Protein AF-A0A6J8A692-F1 (afdb_monomer)

Secondary structure (DSSP, 8-state):
------PPPPP-TT--HHHHHHHHHHHHHHHHHHH-TT-HHHHHHHHHHHHHHHHHHHHHHHHHHHHHHHHHHHH-SSHHHHHHHHHT-SGGG-PEEETTEEESEEEETTEEEE--SSHHHHHHHHHHHHHHHHHHT----TTT--B----SS---GGG---EETTEEPPB-SEEEETTEEEETTSTTHHHHHHHHHHHHHHHHHHHHHHHTTS---HHHHHHHHHTT---------EEEE-

Structure (mmCIF, N/CA/C/O backbone):
data_AF-A0A6J8A692-F1
#
_entry.id   AF-A0A6J8A692-F1
#
loop_
_atom_site.group_PDB
_atom_site.id
_atom_site.type_symbol
_atom_site.label_atom_id
_atom_site.label_alt_id
_atom_site.label_comp_id
_atom_site.label_asym_id
_atom_site.label_entity_id
_atom_site.label_seq_id
_atom_site.pdbx_PDB_ins_code
_atom_site.Cartn_x
_atom_site.Cartn_y
_atom_site.Cartn_z
_atom_site.occupancy
_atom_site.B_iso_or_equiv
_atom_site.auth_seq_id
_atom_site.auth_comp_id
_atom_site.auth_asym_id
_atom_site.auth_atom_id
_atom_site.pdbx_PDB_model_num
ATOM 1 N N . MET A 1 1 ? -6.662 -29.344 -27.280 1.00 38.34 1 MET A N 1
ATOM 2 C CA . MET A 1 1 ? -5.421 -28.530 -27.322 1.00 38.34 1 MET A CA 1
ATOM 3 C C . MET A 1 1 ? -5.766 -27.082 -27.661 1.00 38.34 1 MET A C 1
ATOM 5 O O . MET A 1 1 ? -5.876 -26.740 -28.831 1.00 38.34 1 MET A O 1
ATOM 9 N N . GLN A 1 2 ? -5.990 -26.228 -26.659 1.00 38.69 2 GLN A N 1
ATOM 10 C CA . GLN A 1 2 ? -6.220 -24.798 -26.896 1.00 38.69 2 GLN A CA 1
ATOM 11 C C . GLN A 1 2 ? -4.871 -24.091 -27.082 1.00 38.69 2 GLN A C 1
ATOM 13 O O . GLN A 1 2 ? -4.013 -24.107 -26.201 1.00 38.69 2 GLN A O 1
ATOM 18 N N . ARG A 1 3 ? -4.654 -23.508 -28.266 1.00 35.66 3 ARG A N 1
ATOM 19 C CA . ARG A 1 3 ? -3.463 -22.707 -28.572 1.00 35.66 3 ARG A CA 1
ATOM 20 C C . ARG A 1 3 ? -3.533 -21.398 -27.784 1.00 35.66 3 ARG A C 1
ATOM 22 O O . ARG A 1 3 ? -4.292 -20.503 -28.140 1.00 35.66 3 ARG A O 1
ATOM 29 N N . HIS A 1 4 ? -2.707 -21.259 -26.750 1.00 37.66 4 HIS A N 1
ATOM 30 C CA . HIS A 1 4 ? -2.449 -19.964 -26.125 1.00 37.66 4 HIS A CA 1
ATOM 31 C C . HIS A 1 4 ? -1.775 -19.028 -27.140 1.00 37.66 4 HIS A C 1
ATOM 33 O O . HIS A 1 4 ? -0.570 -19.104 -27.387 1.00 37.66 4 HIS A O 1
ATOM 39 N N . THR A 1 5 ? -2.546 -18.122 -27.741 1.00 43.91 5 THR A N 1
ATOM 40 C CA . THR A 1 5 ? -2.003 -17.004 -28.515 1.00 43.91 5 THR A CA 1
ATOM 41 C C . THR A 1 5 ? -1.217 -16.101 -27.566 1.00 43.91 5 THR A C 1
ATOM 43 O O . THR A 1 5 ? -1.776 -15.540 -26.621 1.00 43.91 5 THR A O 1
ATOM 46 N N . LYS A 1 6 ? 0.096 -15.973 -27.786 1.00 43.25 6 LYS A N 1
ATOM 47 C CA . LYS A 1 6 ? 0.969 -15.089 -26.999 1.00 43.25 6 LYS A CA 1
ATOM 48 C C . LYS A 1 6 ? 0.420 -13.657 -27.059 1.00 43.25 6 LYS A C 1
ATOM 50 O O . LYS A 1 6 ? 0.464 -13.037 -28.119 1.00 43.25 6 LYS A O 1
ATOM 55 N N . LYS A 1 7 ? -0.080 -13.132 -25.932 1.00 41.94 7 LYS A N 1
ATOM 56 C CA . LYS A 1 7 ? -0.516 -11.730 -25.806 1.00 41.94 7 LYS A CA 1
ATOM 57 C C . LYS A 1 7 ? 0.619 -10.803 -26.265 1.00 41.94 7 LYS A C 1
ATOM 59 O O . LYS A 1 7 ? 1.762 -10.946 -25.821 1.00 41.94 7 LYS A O 1
ATOM 64 N N . ALA A 1 8 ? 0.314 -9.881 -27.179 1.00 44.50 8 ALA A N 1
ATOM 65 C CA . ALA A 1 8 ? 1.280 -8.914 -27.689 1.00 44.50 8 ALA A CA 1
ATOM 66 C C . ALA A 1 8 ? 1.825 -8.059 -26.534 1.00 44.50 8 ALA A C 1
ATOM 68 O O . ALA A 1 8 ? 1.069 -7.582 -25.689 1.00 44.50 8 ALA A O 1
ATOM 69 N N . LYS A 1 9 ? 3.149 -7.873 -26.478 1.00 42.62 9 LYS A N 1
ATOM 70 C CA . LYS A 1 9 ? 3.767 -7.021 -25.453 1.00 42.62 9 LYS A CA 1
ATOM 71 C C . LYS A 1 9 ? 3.269 -5.580 -25.644 1.00 42.62 9 LYS A C 1
ATOM 73 O O . LYS A 1 9 ? 3.335 -5.096 -26.776 1.00 42.62 9 LYS A O 1
ATOM 78 N N . PRO A 1 10 ? 2.823 -4.885 -24.582 1.00 48.25 10 PRO A N 1
ATOM 79 C CA . PRO A 1 10 ? 2.313 -3.524 -24.699 1.00 48.25 10 PRO A CA 1
ATOM 80 C C . PRO A 1 10 ? 3.372 -2.606 -25.321 1.00 48.25 10 PRO A C 1
ATOM 82 O O . PRO A 1 10 ? 4.562 -2.663 -24.979 1.00 48.25 10 PRO A O 1
ATOM 85 N N . LYS A 1 11 ? 2.947 -1.783 -26.285 1.00 57.66 11 LYS A N 1
ATOM 86 C CA . LYS A 1 11 ? 3.814 -0.828 -26.982 1.00 57.66 11 LYS A CA 1
ATOM 87 C C .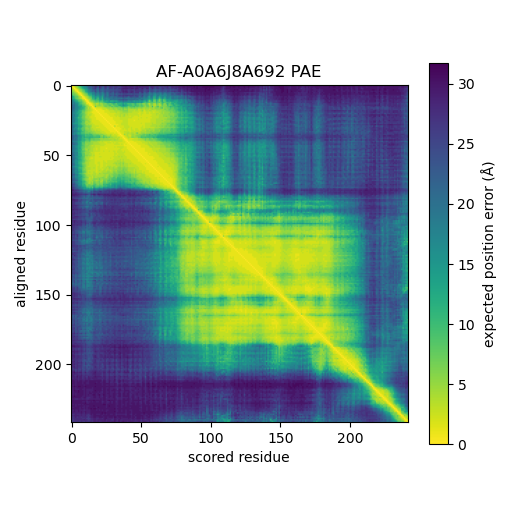 LYS A 1 11 ? 4.309 0.194 -25.954 1.00 57.66 11 LYS A C 1
ATOM 89 O O . LYS A 1 11 ? 3.515 0.783 -25.231 1.00 57.66 11 LYS A O 1
ATOM 94 N N . LYS A 1 12 ? 5.630 0.376 -25.847 1.00 65.69 12 LYS A N 1
ATOM 95 C CA . LYS A 1 12 ? 6.221 1.322 -24.885 1.00 65.69 12 LYS A CA 1
ATOM 96 C C . LYS A 1 12 ? 5.801 2.745 -25.258 1.00 65.69 12 LYS A C 1
ATOM 98 O O . LYS A 1 12 ? 6.283 3.264 -26.259 1.00 65.69 12 LYS A O 1
ATOM 103 N N . VAL A 1 13 ? 4.928 3.340 -24.449 1.00 68.12 13 VAL A N 1
ATOM 104 C CA . VAL A 1 13 ? 4.253 4.624 -24.718 1.00 68.12 13 VAL A CA 1
ATOM 105 C C . VAL A 1 13 ? 5.239 5.785 -24.910 1.00 68.12 13 VAL A C 1
ATOM 107 O O . VAL A 1 13 ? 5.038 6.627 -25.772 1.00 68.12 13 VAL A O 1
ATOM 110 N N . TRP A 1 14 ? 6.363 5.781 -24.190 1.00 72.88 14 TRP A N 1
ATOM 111 C CA . TRP A 1 14 ? 7.395 6.828 -24.249 1.00 72.88 14 TRP A CA 1
ATOM 112 C C . TRP A 1 14 ? 8.339 6.745 -25.465 1.00 72.88 14 TRP A C 1
ATOM 114 O O . TRP A 1 14 ? 9.243 7.566 -25.618 1.00 72.88 14 TRP A O 1
ATOM 124 N N . MET A 1 15 ? 8.212 5.717 -26.309 1.00 76.25 15 MET A N 1
ATOM 125 C CA . MET A 1 15 ? 9.181 5.433 -27.369 1.00 76.25 15 MET A CA 1
ATOM 126 C C . MET A 1 15 ? 8.796 6.162 -28.666 1.00 76.25 15 MET A C 1
ATOM 128 O O . MET A 1 15 ? 7.869 5.749 -29.358 1.00 76.25 15 MET A O 1
ATOM 132 N N . SER A 1 16 ? 9.521 7.231 -29.006 1.00 80.81 16 SER A N 1
ATOM 133 C CA . SER A 1 16 ? 9.259 8.032 -30.213 1.00 80.81 16 SER A CA 1
ATOM 134 C C . SER A 1 16 ? 9.567 7.279 -31.518 1.00 80.81 16 SER A C 1
ATOM 136 O O . SER A 1 16 ? 10.376 6.345 -31.536 1.00 80.81 16 SER A O 1
ATOM 138 N N . ASN A 1 17 ? 8.977 7.721 -32.639 1.00 82.50 17 ASN A N 1
ATOM 139 C CA . ASN A 1 17 ? 9.259 7.166 -33.973 1.00 82.50 17 ASN A CA 1
ATOM 140 C C . ASN A 1 17 ? 10.757 7.209 -34.316 1.00 82.50 17 ASN A C 1
ATOM 142 O O . ASN A 1 17 ? 11.299 6.216 -34.797 1.00 82.50 17 ASN A O 1
ATOM 146 N N . ASN A 1 18 ? 11.452 8.292 -33.967 1.00 82.25 18 ASN A N 1
ATOM 147 C CA . ASN A 1 18 ? 12.897 8.418 -34.182 1.00 82.25 18 ASN A CA 1
ATOM 148 C C . ASN A 1 18 ? 13.692 7.375 -33.377 1.00 82.25 18 ASN A C 1
ATOM 150 O O . ASN A 1 18 ? 14.625 6.761 -33.892 1.00 82.25 18 ASN A O 1
ATOM 154 N N . CYS A 1 19 ? 13.282 7.084 -32.137 1.00 83.44 19 CYS A N 1
ATOM 155 C CA . CYS A 1 19 ? 13.894 6.026 -31.327 1.00 83.44 19 CYS A CA 1
ATOM 156 C C . CYS A 1 19 ? 13.667 4.627 -31.933 1.00 83.44 19 CYS A C 1
ATOM 158 O O . CYS A 1 19 ? 14.535 3.753 -31.841 1.00 83.44 19 CYS A O 1
ATOM 160 N N . LEU A 1 20 ? 12.516 4.401 -32.574 1.00 84.88 20 LEU A N 1
ATOM 161 C CA . LEU A 1 20 ? 12.213 3.153 -33.278 1.00 84.88 20 LEU A CA 1
ATOM 162 C C . LEU A 1 20 ? 13.019 3.005 -34.576 1.00 84.88 20 LEU A C 1
ATOM 164 O O . LEU A 1 20 ? 13.496 1.903 -34.850 1.00 84.88 20 LEU A O 1
ATOM 168 N N . LEU A 1 21 ? 13.194 4.085 -35.342 1.00 86.69 21 LEU A N 1
ATOM 169 C CA . LEU A 1 21 ? 14.017 4.108 -36.556 1.00 86.69 21 LEU A CA 1
ATOM 170 C C . LEU A 1 21 ? 15.483 3.802 -36.230 1.00 86.69 21 LEU A C 1
ATOM 172 O O . LEU A 1 21 ? 16.026 2.835 -36.762 1.00 86.69 21 LEU A O 1
ATOM 176 N N . LEU A 1 22 ? 16.064 4.493 -35.244 1.00 85.12 22 LEU A N 1
ATOM 177 C CA . LEU A 1 22 ? 17.428 4.222 -34.772 1.00 85.12 22 LEU A CA 1
ATOM 178 C C . LEU A 1 22 ? 17.593 2.784 -34.269 1.00 85.12 22 LEU A C 1
ATOM 180 O O . LEU A 1 22 ? 18.603 2.132 -34.515 1.00 85.12 22 LEU A O 1
ATOM 184 N N . ARG A 1 23 ? 16.577 2.221 -33.604 1.00 88.38 23 ARG A N 1
ATOM 185 C CA . ARG A 1 23 ? 16.613 0.812 -33.189 1.00 88.38 23 ARG A CA 1
ATOM 186 C C . ARG A 1 23 ? 16.676 -0.147 -34.382 1.00 88.38 23 ARG A C 1
ATOM 188 O O . ARG A 1 23 ? 17.361 -1.170 -34.294 1.00 88.38 23 ARG A O 1
ATOM 195 N N . LYS A 1 24 ? 15.930 0.129 -35.457 1.00 91.19 24 LYS A N 1
ATOM 196 C CA . LYS A 1 24 ? 15.966 -0.673 -36.693 1.00 91.19 24 LYS A CA 1
ATOM 197 C C . LYS A 1 24 ? 17.336 -0.565 -37.359 1.00 91.19 24 LYS A C 1
ATOM 199 O O . LYS A 1 24 ? 17.878 -1.583 -37.784 1.00 91.19 24 LYS A O 1
ATOM 204 N N . GLU A 1 25 ? 17.914 0.627 -37.372 1.00 89.75 25 GLU A N 1
ATOM 205 C CA . GLU A 1 25 ? 19.227 0.898 -37.953 1.00 89.75 25 GLU A CA 1
ATOM 206 C C . GLU A 1 25 ? 20.363 0.200 -37.195 1.00 89.75 25 GLU A C 1
ATOM 208 O O . GLU A 1 25 ? 21.122 -0.555 -37.801 1.00 89.75 25 GLU A O 1
ATOM 213 N N . VAL A 1 26 ? 20.406 0.308 -35.861 1.00 89.44 26 VAL A N 1
ATOM 214 C CA . VAL A 1 26 ? 21.360 -0.433 -35.011 1.00 89.44 26 VAL A CA 1
ATOM 215 C C . VAL A 1 26 ? 21.276 -1.939 -35.269 1.00 89.44 26 VAL A C 1
ATOM 217 O O . VAL A 1 26 ? 22.297 -2.626 -35.299 1.00 89.44 26 VAL A O 1
ATOM 220 N N . ARG A 1 27 ? 20.063 -2.470 -35.476 1.00 90.12 27 ARG A N 1
ATOM 221 C CA . ARG A 1 27 ? 19.856 -3.891 -35.788 1.00 90.12 27 ARG A CA 1
ATOM 222 C C . ARG A 1 27 ? 20.384 -4.253 -37.178 1.00 90.12 27 ARG A C 1
ATOM 224 O O . ARG A 1 27 ? 21.032 -5.285 -37.317 1.00 90.12 27 ARG A O 1
ATOM 231 N N . SER A 1 28 ? 20.135 -3.412 -38.180 1.00 91.81 28 SER A N 1
ATOM 232 C CA . SER A 1 28 ? 20.653 -3.590 -39.541 1.00 91.81 28 SER A CA 1
ATOM 233 C C . SER A 1 28 ? 22.185 -3.567 -39.570 1.00 91.81 28 SER A C 1
ATOM 235 O O . SER A 1 28 ? 22.810 -4.491 -40.089 1.00 91.81 28 SER A O 1
ATOM 237 N N . LEU A 1 29 ? 22.801 -2.571 -38.926 1.00 88.81 29 LEU A N 1
ATOM 238 C CA . LEU A 1 29 ? 24.256 -2.449 -38.806 1.00 88.81 29 LEU A CA 1
ATOM 239 C C . LEU A 1 29 ? 24.867 -3.624 -38.035 1.00 88.81 29 LEU A C 1
ATOM 241 O O . LEU A 1 29 ? 25.880 -4.166 -38.466 1.00 88.81 29 LEU A O 1
ATOM 245 N N . GLY A 1 30 ? 24.223 -4.077 -36.955 1.00 88.56 30 GLY A N 1
ATOM 246 C CA . GLY A 1 30 ? 24.648 -5.268 -36.216 1.00 88.56 30 GLY A CA 1
ATOM 247 C C . GLY A 1 30 ? 24.632 -6.537 -37.074 1.00 88.56 30 GLY A C 1
ATOM 248 O O . GLY A 1 30 ? 25.592 -7.302 -37.054 1.00 88.56 30 GLY A O 1
ATOM 249 N N . ASN A 1 31 ? 23.589 -6.730 -37.889 1.00 91.12 31 ASN A N 1
ATOM 250 C CA . ASN A 1 31 ? 23.505 -7.860 -38.820 1.00 91.12 31 ASN A CA 1
ATOM 251 C C . ASN A 1 31 ? 24.582 -7.794 -39.915 1.00 91.12 31 ASN A C 1
ATOM 253 O O . ASN A 1 31 ? 25.128 -8.824 -40.303 1.00 91.12 31 ASN A O 1
ATOM 257 N N . ARG A 1 32 ? 24.896 -6.595 -40.423 1.00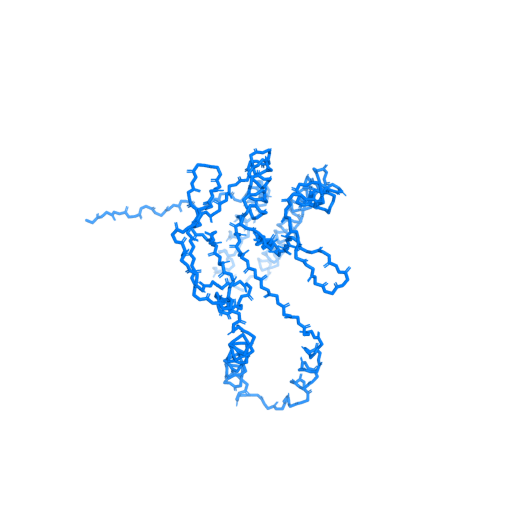 88.12 32 ARG A N 1
ATOM 258 C CA . ARG A 1 32 ? 25.970 -6.388 -41.409 1.00 88.12 32 ARG A CA 1
ATOM 259 C C . ARG A 1 32 ? 27.347 -6.652 -40.796 1.00 88.12 32 ARG A C 1
ATOM 261 O O . ARG A 1 32 ? 28.165 -7.311 -41.426 1.00 88.12 32 ARG A O 1
ATOM 268 N N . LEU A 1 33 ? 27.578 -6.200 -39.562 1.00 87.62 33 LEU A N 1
ATOM 269 C CA . LEU A 1 33 ? 28.823 -6.438 -38.829 1.00 87.62 33 LEU A CA 1
ATOM 270 C C . LEU A 1 33 ? 29.031 -7.928 -38.529 1.00 87.62 33 LEU A C 1
ATOM 272 O O . LEU A 1 33 ? 30.150 -8.413 -38.628 1.00 87.62 33 LEU A O 1
ATOM 276 N N . ALA A 1 34 ? 27.958 -8.672 -38.240 1.00 86.56 34 ALA A N 1
ATOM 277 C CA . ALA A 1 34 ? 28.024 -10.122 -38.053 1.00 86.56 34 ALA A CA 1
ATOM 278 C C . ALA A 1 34 ? 28.481 -10.875 -39.318 1.00 86.56 34 ALA A C 1
ATOM 280 O O . ALA A 1 34 ? 29.120 -11.915 -39.204 1.00 86.56 34 ALA A O 1
ATOM 281 N N . LYS A 1 35 ? 28.184 -10.347 -40.516 1.00 89.88 35 LYS A N 1
ATOM 282 C CA . LYS A 1 35 ? 28.635 -10.912 -41.802 1.00 89.88 35 LYS A CA 1
ATOM 283 C C . LYS A 1 35 ? 30.059 -10.495 -42.186 1.00 89.88 35 LYS A C 1
ATOM 285 O O . LYS A 1 35 ? 30.694 -11.186 -42.970 1.00 89.88 35 LYS A O 1
ATOM 290 N N . ALA A 1 36 ? 30.547 -9.370 -41.663 1.00 86.62 36 ALA A N 1
ATOM 291 C CA . ALA A 1 36 ? 31.863 -8.814 -41.978 1.00 86.62 36 ALA A CA 1
ATOM 292 C C . ALA A 1 36 ? 32.563 -8.303 -40.699 1.00 86.62 36 ALA A C 1
ATOM 294 O O . ALA A 1 36 ? 32.663 -7.088 -40.491 1.00 86.62 36 ALA A O 1
ATOM 295 N N . PRO A 1 37 ? 33.052 -9.210 -39.831 1.00 83.25 37 PRO A N 1
ATOM 296 C CA . PRO A 1 37 ? 33.555 -8.860 -38.499 1.00 83.25 37 PRO A CA 1
ATOM 297 C C . PRO A 1 37 ? 34.832 -8.005 -38.516 1.00 83.25 37 PRO A C 1
ATOM 299 O O . PRO A 1 37 ? 35.060 -7.228 -37.589 1.00 83.25 37 PRO A O 1
ATOM 302 N N . ASN A 1 38 ? 35.628 -8.093 -39.586 1.00 88.00 38 ASN A N 1
ATOM 303 C CA . ASN A 1 38 ? 36.909 -7.389 -39.713 1.00 88.00 38 ASN A CA 1
ATOM 304 C C . ASN A 1 38 ? 36.775 -5.971 -40.306 1.00 88.00 38 ASN A C 1
ATOM 306 O O . ASN A 1 38 ? 37.768 -5.260 -40.439 1.00 88.00 38 ASN A O 1
ATOM 310 N N . ASN A 1 39 ? 35.562 -5.525 -40.662 1.00 89.69 39 ASN A N 1
ATOM 311 C CA . ASN A 1 39 ? 35.351 -4.193 -41.227 1.00 89.69 39 ASN A CA 1
ATOM 312 C C . ASN A 1 39 ? 35.309 -3.122 -40.121 1.00 89.69 39 ASN A C 1
ATOM 314 O O . ASN A 1 39 ? 34.289 -2.912 -39.455 1.00 89.69 39 ASN A O 1
ATOM 318 N N . ASN A 1 40 ? 36.426 -2.414 -39.948 1.00 86.31 40 ASN A N 1
ATOM 319 C CA . ASN A 1 40 ? 36.592 -1.438 -38.872 1.00 86.31 40 ASN A CA 1
ATOM 320 C C . ASN A 1 40 ? 35.690 -0.196 -39.040 1.00 86.31 40 ASN A C 1
ATOM 322 O O . ASN A 1 40 ? 35.121 0.296 -38.065 1.00 86.31 40 ASN A O 1
ATOM 326 N N . ALA A 1 41 ? 35.463 0.262 -40.276 1.00 88.94 41 ALA A N 1
ATOM 327 C CA . ALA A 1 41 ? 34.557 1.378 -40.564 1.00 88.94 41 ALA A CA 1
ATOM 328 C C . ALA A 1 41 ? 33.096 1.039 -40.204 1.00 88.94 41 ALA A C 1
ATOM 330 O O . ALA A 1 41 ? 32.375 1.840 -39.600 1.00 88.94 41 ALA A O 1
ATOM 331 N N . LEU A 1 42 ? 32.665 -0.191 -40.497 1.00 86.25 42 LEU A N 1
ATOM 332 C CA . LEU A 1 42 ? 31.338 -0.686 -40.130 1.00 86.25 42 LEU A CA 1
ATOM 333 C C . LEU A 1 42 ? 31.176 -0.833 -38.607 1.00 86.25 42 LEU A C 1
ATOM 335 O O . LEU A 1 42 ? 30.105 -0.579 -38.053 1.00 86.25 42 LEU A O 1
ATOM 339 N N . ARG A 1 43 ? 32.251 -1.200 -37.904 1.00 85.44 43 ARG A N 1
ATOM 340 C CA . ARG A 1 43 ? 32.267 -1.265 -36.439 1.00 85.44 43 ARG A CA 1
ATOM 341 C C . ARG A 1 43 ? 32.121 0.119 -35.807 1.00 85.44 43 ARG A C 1
ATOM 343 O O . ARG A 1 43 ? 31.341 0.272 -34.867 1.00 85.44 43 ARG A O 1
ATOM 350 N N . LEU A 1 44 ? 32.825 1.125 -36.329 1.00 90.25 44 LEU A N 1
ATOM 351 C CA . LEU A 1 44 ? 32.737 2.511 -35.854 1.00 90.25 44 LEU A CA 1
ATOM 352 C C . LEU A 1 44 ? 31.328 3.087 -36.047 1.00 90.25 44 LEU A C 1
ATOM 354 O O . LEU A 1 44 ? 30.756 3.636 -35.102 1.00 90.25 44 LEU A O 1
ATOM 358 N N . THR A 1 45 ? 30.731 2.886 -37.223 1.00 88.56 45 THR A N 1
ATOM 359 C CA . THR A 1 45 ? 29.363 3.344 -37.528 1.00 88.56 45 THR A CA 1
ATOM 360 C C . THR A 1 45 ? 28.311 2.663 -36.648 1.00 88.56 45 THR A C 1
ATOM 362 O O . THR A 1 45 ? 27.476 3.349 -36.057 1.00 88.56 45 THR A O 1
ATOM 365 N N . TYR A 1 46 ? 28.391 1.340 -36.448 1.00 90.06 46 TYR A N 1
ATOM 366 C CA . TYR A 1 46 ? 27.530 0.624 -35.497 1.00 90.06 46 TYR A CA 1
ATOM 367 C C . TYR A 1 46 ? 27.669 1.166 -34.067 1.00 90.06 46 TYR A C 1
ATOM 369 O O . TYR A 1 46 ? 26.664 1.424 -33.400 1.00 90.06 46 TYR A O 1
ATOM 377 N N . CYS A 1 47 ? 28.902 1.352 -33.585 1.00 87.50 47 CYS A N 1
ATOM 378 C CA . CYS A 1 47 ? 29.162 1.878 -32.247 1.00 87.50 47 CYS A CA 1
ATOM 379 C C . CYS A 1 47 ? 28.590 3.288 -32.066 1.00 87.50 47 CYS A C 1
ATOM 381 O O . CYS A 1 47 ? 27.985 3.558 -31.026 1.00 87.50 47 CYS A O 1
ATOM 383 N N . SER A 1 48 ? 28.743 4.162 -33.064 1.00 90.12 48 SER A N 1
ATOM 384 C CA . SER A 1 48 ? 28.192 5.520 -33.042 1.00 90.12 48 SER A CA 1
ATOM 385 C C . SER A 1 48 ? 26.661 5.502 -32.987 1.00 90.12 48 SER A C 1
ATOM 387 O O . SER A 1 48 ? 26.074 5.966 -32.008 1.00 90.12 48 SER A O 1
ATOM 389 N N . CYS A 1 49 ? 26.016 4.819 -33.940 1.00 87.25 49 CYS A N 1
ATOM 390 C CA . CYS A 1 49 ? 24.557 4.697 -34.017 1.00 87.25 49 CYS A CA 1
ATOM 391 C C . CYS A 1 49 ? 23.961 4.070 -32.736 1.00 87.25 49 CYS A C 1
ATOM 393 O O . CYS A 1 49 ? 22.947 4.520 -32.197 1.00 87.25 49 CYS A O 1
ATOM 395 N N . LYS A 1 50 ? 24.631 3.065 -32.154 1.00 90.25 50 LYS A N 1
ATOM 396 C CA . LYS A 1 50 ? 24.213 2.443 -30.887 1.00 90.25 50 LYS A CA 1
ATOM 397 C C . LYS A 1 50 ? 24.309 3.400 -29.698 1.00 90.25 50 LYS A C 1
ATOM 399 O O . LYS A 1 50 ? 23.443 3.363 -28.818 1.00 90.25 50 LYS A O 1
ATOM 404 N N . ARG A 1 51 ? 25.351 4.236 -29.640 1.00 89.75 51 ARG A N 1
ATOM 405 C CA . ARG A 1 51 ? 25.492 5.269 -28.602 1.00 89.75 51 ARG A CA 1
ATOM 406 C C . ARG A 1 51 ? 24.364 6.290 -28.711 1.00 89.75 51 ARG A C 1
ATOM 408 O O . ARG A 1 51 ? 23.745 6.590 -27.692 1.00 89.75 51 ARG A O 1
ATOM 415 N N . GLU A 1 52 ? 24.056 6.764 -29.913 1.00 89.56 52 GLU A N 1
ATOM 416 C CA . GLU A 1 52 ? 22.961 7.711 -30.158 1.00 89.56 52 GLU A CA 1
ATOM 417 C C . GLU A 1 52 ? 21.599 7.131 -29.782 1.00 89.56 52 GLU A C 1
ATOM 419 O O . GLU A 1 52 ? 20.850 7.753 -29.025 1.00 89.56 52 GLU A O 1
ATOM 424 N N . TYR A 1 53 ? 21.318 5.891 -30.194 1.00 88.62 53 TYR A N 1
ATOM 425 C CA . TYR A 1 53 ? 20.112 5.175 -29.786 1.00 88.62 53 TYR A CA 1
ATOM 426 C C . TYR A 1 53 ? 19.975 5.107 -28.258 1.00 88.62 53 TYR A C 1
ATOM 428 O O . TYR A 1 53 ? 18.910 5.406 -27.718 1.00 88.62 53 TYR A O 1
ATOM 436 N N . ASN A 1 54 ? 21.044 4.739 -27.544 1.00 86.50 54 ASN A N 1
ATOM 437 C CA . ASN A 1 54 ? 21.019 4.645 -26.084 1.00 86.50 54 ASN A CA 1
ATOM 438 C C . ASN A 1 54 ? 20.832 6.012 -25.413 1.00 86.50 54 ASN A C 1
ATOM 440 O O . ASN A 1 54 ? 20.049 6.107 -24.468 1.00 86.50 54 ASN A O 1
ATOM 444 N N . LYS A 1 55 ? 21.497 7.065 -25.909 1.00 90.25 55 LYS A N 1
ATOM 445 C CA . LYS A 1 55 ? 21.319 8.441 -25.418 1.00 90.25 55 LYS A CA 1
ATOM 446 C C . LYS A 1 55 ? 19.865 8.887 -25.565 1.00 90.25 55 LYS A C 1
ATOM 448 O O . LYS A 1 55 ? 19.250 9.275 -24.574 1.00 90.25 55 LYS A O 1
ATOM 453 N N . LEU A 1 56 ? 19.291 8.759 -26.763 1.00 88.00 56 LEU A N 1
ATOM 454 C CA . LEU A 1 56 ? 17.909 9.163 -27.032 1.00 88.00 56 LEU A CA 1
ATOM 455 C C . LEU A 1 56 ? 16.908 8.336 -26.218 1.00 88.00 56 LEU A C 1
ATOM 457 O O . LEU A 1 56 ? 15.987 8.883 -25.619 1.00 88.00 56 LEU A O 1
ATOM 461 N N . LYS A 1 57 ? 17.108 7.017 -26.147 1.00 89.25 57 LYS A N 1
ATOM 462 C CA . LYS A 1 57 ? 16.276 6.106 -25.353 1.00 89.25 57 LYS A CA 1
ATOM 463 C C . LYS A 1 57 ? 16.272 6.493 -23.873 1.00 89.25 57 LYS A C 1
ATOM 465 O O . LYS A 1 57 ? 15.215 6.483 -23.251 1.00 89.25 57 LYS A O 1
ATOM 470 N N . ASN A 1 58 ? 17.437 6.802 -23.307 1.00 86.75 58 ASN A N 1
ATOM 471 C CA . ASN A 1 58 ? 17.553 7.178 -21.900 1.00 86.75 58 ASN A CA 1
ATOM 472 C C . ASN A 1 58 ? 16.950 8.560 -21.635 1.00 86.75 58 ASN A C 1
ATOM 474 O O . ASN A 1 58 ? 16.264 8.714 -20.629 1.00 86.75 58 ASN A O 1
ATOM 478 N N . LYS A 1 59 ? 17.140 9.519 -22.552 1.00 88.50 59 LYS A N 1
ATOM 479 C CA . LYS A 1 59 ? 16.523 10.849 -22.486 1.00 88.50 59 LYS A CA 1
ATOM 480 C C . LYS A 1 59 ? 14.997 10.757 -22.496 1.00 88.50 59 LYS A C 1
ATOM 482 O O . LYS A 1 59 ? 14.372 11.144 -21.524 1.00 88.50 59 LYS A O 1
ATOM 487 N N . LEU A 1 60 ? 14.409 10.117 -23.510 1.00 87.31 60 LEU A N 1
ATOM 488 C CA . LEU A 1 60 ? 12.952 9.951 -23.613 1.00 87.31 60 LEU A CA 1
ATOM 489 C C . LEU A 1 60 ? 12.355 9.222 -22.407 1.00 87.31 60 LEU A C 1
ATOM 491 O O . LEU A 1 60 ? 11.278 9.573 -21.937 1.00 87.31 60 LEU A O 1
ATOM 495 N N . LYS A 1 61 ? 13.062 8.210 -21.888 1.00 84.25 61 LYS A N 1
ATOM 496 C CA . LYS A 1 61 ? 12.651 7.530 -20.660 1.00 84.25 61 LYS A CA 1
ATOM 497 C C . LYS A 1 61 ? 12.654 8.506 -19.479 1.00 84.25 61 LYS A C 1
ATOM 499 O O . LYS A 1 61 ? 11.667 8.558 -18.756 1.00 84.25 61 LYS A O 1
ATOM 504 N N . LYS A 1 62 ? 13.742 9.258 -19.282 1.00 86.69 62 LYS A N 1
ATOM 505 C CA . LYS A 1 62 ? 13.876 10.231 -18.190 1.00 86.69 62 LYS A CA 1
ATOM 506 C C . LYS A 1 62 ? 12.792 11.305 -18.273 1.00 86.69 62 LYS A C 1
ATOM 508 O O . LYS A 1 62 ? 12.093 11.499 -17.287 1.00 86.69 62 LYS A O 1
ATOM 513 N N . ASP A 1 63 ? 12.611 11.911 -19.441 1.00 87.38 63 ASP A N 1
ATOM 514 C CA . ASP A 1 63 ? 11.642 12.986 -19.674 1.00 87.38 63 ASP A CA 1
ATOM 515 C C . ASP A 1 63 ? 10.208 12.503 -19.406 1.00 87.38 63 ASP A C 1
ATOM 517 O O . ASP A 1 63 ? 9.434 13.183 -18.739 1.00 87.38 63 ASP A O 1
ATOM 521 N N . PHE A 1 64 ? 9.870 11.283 -19.841 1.00 87.50 64 PHE A N 1
ATOM 522 C CA . PHE A 1 64 ? 8.566 10.679 -19.564 1.00 87.50 64 PHE A CA 1
ATOM 523 C C . PHE A 1 64 ? 8.319 10.486 -18.063 1.00 87.50 64 PHE A C 1
ATOM 525 O O . PHE A 1 64 ? 7.276 10.890 -17.558 1.00 87.50 64 PHE A O 1
ATOM 532 N N . PHE A 1 65 ? 9.275 9.897 -17.333 1.00 80.06 65 PHE A N 1
ATOM 533 C CA . PHE A 1 65 ? 9.123 9.713 -15.886 1.00 80.06 65 PHE A CA 1
ATOM 534 C C . PHE A 1 65 ? 9.090 11.048 -15.139 1.00 80.06 65 PHE A C 1
ATOM 536 O O . PHE A 1 65 ? 8.307 11.191 -14.208 1.00 80.06 65 PHE A O 1
ATOM 543 N N . GLN A 1 66 ? 9.877 12.039 -15.561 1.00 82.56 66 GLN A N 1
ATOM 544 C CA . GLN A 1 66 ? 9.836 13.380 -14.979 1.00 82.56 66 GLN A CA 1
ATOM 545 C C . GLN A 1 66 ? 8.491 14.069 -15.223 1.00 82.56 66 GLN A C 1
ATOM 547 O O . GLN A 1 66 ? 7.946 14.662 -14.299 1.00 82.56 66 GLN A O 1
ATOM 552 N N . SER A 1 67 ? 7.924 13.946 -16.424 1.00 85.50 67 SER A N 1
ATOM 553 C CA . SER A 1 67 ? 6.583 14.453 -16.729 1.00 85.50 67 SER A CA 1
ATOM 554 C C . SER A 1 67 ? 5.510 13.769 -15.884 1.00 85.50 67 SER A C 1
ATOM 556 O O . SER A 1 67 ? 4.603 14.441 -15.408 1.00 85.50 67 SER A O 1
ATOM 558 N N . LEU A 1 68 ? 5.612 12.453 -15.685 1.00 80.81 68 LEU A N 1
ATOM 559 C CA . LEU A 1 68 ? 4.667 11.696 -14.864 1.00 80.81 68 LEU A CA 1
ATOM 560 C C . LEU A 1 68 ? 4.746 12.121 -13.391 1.00 80.81 68 LEU A C 1
ATOM 562 O O . LEU A 1 68 ? 3.724 12.377 -12.768 1.00 80.81 68 LEU A O 1
ATOM 566 N N . ILE A 1 69 ? 5.962 12.255 -12.852 1.00 75.75 69 ILE A N 1
ATOM 567 C CA . ILE A 1 69 ? 6.194 12.749 -11.488 1.00 75.75 69 ILE A CA 1
ATOM 568 C C . ILE A 1 69 ? 5.658 14.172 -11.340 1.00 75.75 69 ILE A C 1
ATOM 570 O O . ILE A 1 69 ? 5.020 14.475 -10.342 1.00 75.75 69 ILE A O 1
ATOM 574 N N . LYS A 1 70 ? 5.871 15.035 -12.339 1.00 80.94 70 LYS A N 1
ATOM 575 C CA . LYS A 1 70 ? 5.333 16.395 -12.331 1.00 80.94 70 LYS A CA 1
ATOM 576 C C . LYS A 1 70 ? 3.803 16.392 -12.308 1.00 80.94 70 LYS A C 1
ATOM 578 O O . LYS A 1 70 ? 3.235 17.066 -11.470 1.00 80.94 70 LYS A O 1
ATOM 583 N N . GLN A 1 71 ? 3.148 15.583 -13.142 1.00 79.19 71 GLN A N 1
ATOM 584 C CA . GLN A 1 71 ? 1.687 15.435 -13.115 1.00 79.19 71 GLN A CA 1
ATOM 585 C C . GLN A 1 71 ? 1.181 14.950 -11.752 1.00 79.19 71 GLN A C 1
ATOM 587 O O . GLN A 1 71 ? 0.206 15.486 -11.238 1.00 79.19 71 GLN A O 1
ATOM 592 N N . ILE A 1 72 ? 1.859 13.973 -11.144 1.00 68.12 72 ILE A N 1
ATOM 593 C CA . ILE A 1 72 ? 1.523 13.478 -9.803 1.00 68.12 72 ILE A CA 1
ATOM 594 C C . ILE A 1 72 ? 1.699 14.586 -8.758 1.00 68.12 72 ILE A C 1
ATOM 596 O O . ILE A 1 72 ? 0.823 14.774 -7.922 1.00 68.12 72 ILE A O 1
ATOM 600 N N . ASN A 1 73 ? 2.795 15.339 -8.815 1.00 66.81 73 ASN A N 1
ATOM 601 C CA . ASN A 1 73 ? 3.081 16.418 -7.872 1.00 66.81 73 ASN A CA 1
ATOM 602 C C . ASN A 1 73 ? 2.181 17.642 -8.071 1.00 66.81 73 ASN A C 1
ATOM 604 O O . ASN A 1 73 ? 1.872 18.304 -7.093 1.00 66.81 73 ASN A O 1
ATOM 608 N N . ASP A 1 74 ? 1.741 17.935 -9.294 1.00 68.81 74 ASP A N 1
ATOM 609 C CA . ASP A 1 74 ? 0.790 19.016 -9.579 1.00 68.81 74 ASP A CA 1
ATOM 610 C C . ASP A 1 74 ? -0.615 18.656 -9.051 1.00 68.81 74 ASP A C 1
ATOM 612 O O . ASP A 1 74 ? -1.356 19.531 -8.611 1.00 68.81 74 ASP A O 1
ATOM 616 N N . ILE A 1 75 ? -0.960 17.361 -9.015 1.00 63.75 75 ILE A N 1
ATOM 617 C CA . ILE A 1 75 ? -2.156 16.839 -8.330 1.00 63.75 75 ILE A CA 1
ATOM 618 C C . ILE A 1 75 ? -1.956 16.802 -6.802 1.00 63.75 75 ILE A C 1
ATOM 620 O O . ILE A 1 75 ? -2.913 16.935 -6.039 1.00 63.75 75 ILE A O 1
ATOM 624 N N . ASN A 1 76 ? -0.719 16.610 -6.340 1.00 63.59 76 ASN A N 1
ATOM 625 C CA . ASN A 1 76 ? -0.396 16.290 -4.952 1.00 63.59 76 ASN A CA 1
ATOM 626 C C . ASN A 1 76 ? 0.778 17.115 -4.373 1.00 63.59 76 ASN A C 1
ATOM 628 O O . ASN A 1 76 ? 1.732 16.526 -3.862 1.00 63.59 76 ASN A O 1
ATOM 632 N N . PRO A 1 77 ? 0.763 18.463 -4.404 1.00 49.66 77 PRO A N 1
ATOM 633 C CA . PRO A 1 77 ? 1.899 19.220 -3.884 1.00 49.66 77 PRO A CA 1
ATOM 634 C C . PRO A 1 77 ? 1.916 19.283 -2.346 1.00 49.66 77 PRO A C 1
ATOM 636 O O . PRO A 1 77 ? 2.945 19.629 -1.770 1.00 49.66 77 PRO A O 1
ATOM 639 N N . LYS A 1 78 ? 0.801 18.961 -1.664 1.00 52.47 78 LYS A N 1
ATOM 640 C CA . LYS A 1 78 ? 0.655 19.080 -0.195 1.00 52.47 78 LYS A CA 1
ATOM 641 C C . LYS A 1 78 ? -0.241 18.022 0.471 1.00 52.47 78 LYS A C 1
ATOM 643 O O . LYS A 1 78 ? -0.364 18.020 1.690 1.00 52.47 78 LYS A O 1
ATOM 648 N N . ASN A 1 79 ? -0.869 17.124 -0.292 1.00 54.25 79 ASN A N 1
ATOM 649 C CA . ASN A 1 79 ? -2.081 16.464 0.184 1.00 54.25 79 ASN A CA 1
ATOM 650 C C . ASN A 1 79 ? -1.793 15.280 1.110 1.00 54.25 79 ASN A C 1
ATOM 652 O O . ASN A 1 79 ? -2.442 15.193 2.126 1.00 54.25 79 ASN A O 1
ATOM 656 N N . THR A 1 80 ? -0.806 14.405 0.881 1.00 54.59 80 THR A N 1
ATOM 657 C CA . THR A 1 80 ? -0.739 13.121 1.622 1.00 54.59 80 THR A CA 1
ATOM 658 C C . THR A 1 80 ? -0.726 13.230 3.154 1.00 54.59 80 THR A C 1
ATOM 660 O O . THR A 1 80 ? -1.436 12.464 3.791 1.00 54.59 80 THR A O 1
ATOM 663 N N . LYS A 1 81 ? 0.011 14.162 3.778 1.00 57.00 81 LYS A N 1
ATOM 664 C CA . LYS A 1 81 ? -0.004 14.303 5.254 1.00 57.00 81 LYS A CA 1
ATOM 665 C C . LYS A 1 81 ? -1.278 14.970 5.788 1.00 57.00 81 LYS A C 1
ATOM 667 O O . LYS A 1 81 ? -1.859 14.462 6.739 1.00 57.00 81 LYS A O 1
ATOM 672 N N . GLU A 1 82 ? -1.725 16.071 5.182 1.00 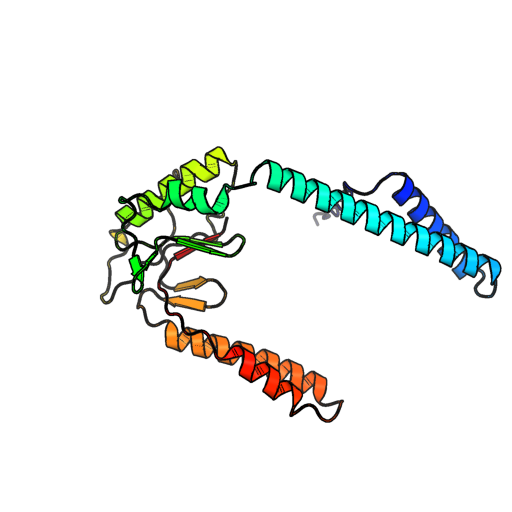60.47 82 GLU A N 1
ATOM 673 C CA . GLU A 1 82 ? -2.991 16.732 5.559 1.00 60.47 82 GLU A CA 1
ATOM 674 C C . GLU A 1 82 ? -4.215 15.852 5.249 1.00 60.47 82 GLU A C 1
ATOM 676 O O . GLU A 1 82 ? -5.221 15.904 5.948 1.00 60.47 82 GLU A O 1
ATOM 681 N N . PHE A 1 83 ? -4.112 15.003 4.229 1.00 61.72 83 PHE A N 1
ATOM 682 C CA . PHE A 1 83 ? -5.123 14.069 3.751 1.00 61.72 83 PHE A CA 1
ATOM 683 C C . PHE A 1 83 ? -5.434 12.993 4.787 1.00 61.72 83 PHE A C 1
ATOM 685 O O . PHE A 1 83 ? -6.587 12.854 5.198 1.00 61.72 83 PHE A O 1
ATOM 692 N N . TRP A 1 84 ? -4.415 12.255 5.238 1.00 63.75 84 TRP A N 1
ATOM 693 C CA . TRP A 1 84 ? -4.626 11.234 6.259 1.00 63.75 84 TRP A CA 1
ATOM 694 C C . TRP A 1 84 ? -5.068 11.866 7.582 1.00 63.75 84 TRP A C 1
ATOM 696 O O . TRP A 1 84 ? -5.963 11.332 8.232 1.00 63.75 84 TRP A O 1
ATOM 706 N N . GLY A 1 85 ? -4.573 13.069 7.896 1.00 64.44 85 GLY A N 1
ATOM 707 C CA . GLY A 1 85 ? -5.079 13.857 9.019 1.00 64.44 85 GLY A CA 1
ATOM 708 C C . GLY A 1 85 ? -6.565 14.217 8.892 1.00 64.44 85 GLY A C 1
ATOM 709 O O . GLY A 1 85 ? -7.334 14.070 9.834 1.00 64.44 85 GLY A O 1
ATOM 710 N N . LYS A 1 86 ? -7.031 14.619 7.707 1.00 68.25 86 LYS A N 1
ATOM 711 C CA . LYS A 1 86 ? -8.435 14.996 7.487 1.00 68.25 86 LYS A CA 1
ATOM 712 C C . LYS A 1 86 ? -9.404 13.813 7.585 1.00 68.25 86 LYS A C 1
ATOM 714 O O . LYS A 1 86 ? -10.502 13.982 8.112 1.00 68.25 86 LYS A O 1
ATOM 719 N N . TYR A 1 87 ? -9.047 12.654 7.027 1.00 66.12 87 TYR A N 1
ATOM 720 C CA . TYR A 1 87 ? -9.972 11.516 6.898 1.00 66.12 87 TYR A CA 1
ATOM 721 C C . TYR A 1 87 ? -9.798 10.439 7.977 1.00 66.12 87 TYR A C 1
ATOM 723 O O . TYR A 1 87 ? -10.770 9.741 8.272 1.00 66.12 87 TYR A O 1
ATOM 731 N N . LEU A 1 88 ? -8.603 10.285 8.561 1.00 68.25 88 LEU A N 1
ATOM 732 C CA . LEU A 1 88 ? -8.329 9.270 9.584 1.00 68.25 88 LEU A CA 1
ATOM 733 C C . LEU A 1 88 ? -8.148 9.857 10.993 1.00 68.25 88 LEU A C 1
ATOM 735 O O . LEU A 1 88 ? -8.576 9.196 11.945 1.00 68.25 88 LEU A O 1
ATOM 739 N N . ASP A 1 89 ? -7.616 11.078 11.168 1.00 65.19 89 ASP A N 1
ATOM 740 C CA . ASP A 1 89 ? -7.430 11.708 12.502 1.00 65.19 89 ASP A CA 1
ATOM 741 C C . ASP A 1 89 ? -8.720 12.325 13.078 1.00 65.19 89 ASP A C 1
ATOM 743 O O . ASP A 1 89 ? -8.705 13.261 13.878 1.00 65.19 89 ASP A O 1
ATOM 747 N N . THR A 1 90 ? -9.882 11.796 12.703 1.00 62.66 90 THR A N 1
ATOM 748 C CA . THR A 1 90 ? -11.149 12.150 13.343 1.00 62.66 90 THR A CA 1
ATOM 749 C C . THR A 1 90 ? -11.255 11.482 14.716 1.00 62.66 90 THR A C 1
ATOM 751 O O . THR A 1 90 ? -11.006 10.286 14.837 1.00 62.66 90 THR A O 1
ATOM 754 N N . ASN A 1 91 ? -11.732 12.203 15.739 1.00 61.69 91 ASN A N 1
ATOM 755 C CA . ASN A 1 91 ? -11.928 11.677 17.107 1.00 61.69 91 ASN A CA 1
ATOM 756 C C . ASN A 1 91 ? -12.784 10.389 17.201 1.00 61.69 91 ASN A C 1
ATOM 758 O O . ASN A 1 91 ? -12.787 9.727 18.235 1.00 61.69 91 ASN A O 1
ATOM 762 N N . SER A 1 92 ? -13.509 10.026 16.141 1.00 65.25 92 SER A N 1
ATOM 763 C CA . SER A 1 92 ? -14.349 8.829 16.035 1.00 65.25 92 SER A CA 1
ATOM 764 C C . SER A 1 92 ? -13.595 7.527 15.724 1.00 65.25 92 SER A C 1
ATOM 766 O O . SER A 1 92 ? -14.207 6.461 15.782 1.00 65.25 92 SER A O 1
ATOM 768 N N . THR A 1 93 ? -12.301 7.568 15.382 1.00 63.75 93 THR A N 1
ATOM 769 C CA . THR A 1 93 ? -11.523 6.373 14.993 1.00 63.75 93 THR A CA 1
ATOM 770 C C . THR A 1 93 ? -10.862 5.656 16.171 1.00 63.75 93 THR A C 1
ATOM 772 O O . THR A 1 93 ? -10.230 4.626 15.963 1.00 63.75 93 THR A O 1
ATOM 775 N N . SER A 1 94 ? -11.033 6.144 17.409 1.00 74.75 94 SER A N 1
ATOM 776 C CA . SER A 1 94 ? -10.465 5.553 18.639 1.00 74.75 94 SER A CA 1
ATOM 777 C C . SER A 1 94 ? -8.993 5.139 18.468 1.00 74.75 94 SER A C 1
ATOM 779 O O . SER A 1 94 ? -8.649 3.965 18.611 1.00 74.75 94 SER A O 1
ATOM 781 N N . ALA A 1 95 ? -8.147 6.101 18.087 1.00 75.75 95 ALA A N 1
ATOM 782 C CA . ALA A 1 95 ? -6.720 5.889 17.853 1.00 75.75 95 ALA A CA 1
ATOM 783 C C . ALA A 1 95 ? -6.022 5.258 19.071 1.00 75.75 95 ALA A C 1
ATOM 785 O O . ALA A 1 95 ? -6.330 5.606 20.211 1.00 75.75 95 ALA A O 1
ATOM 786 N N . VAL A 1 96 ? -5.051 4.383 18.814 1.00 77.56 96 VAL A N 1
ATOM 787 C CA . VAL A 1 96 ? -4.258 3.717 19.852 1.00 77.56 96 VAL A CA 1
ATOM 788 C C . VAL A 1 96 ? -3.197 4.673 20.385 1.00 77.56 96 VAL A C 1
ATOM 790 O O . VAL A 1 96 ? -2.520 5.353 19.611 1.00 77.56 96 VAL A O 1
ATOM 793 N N . ASN A 1 97 ? -3.017 4.712 21.704 1.00 76.94 97 ASN A N 1
ATOM 794 C CA . ASN A 1 97 ? -1.919 5.463 22.313 1.00 76.94 97 ASN A CA 1
ATOM 795 C C . ASN A 1 97 ? -0.622 4.647 22.267 1.00 76.94 97 ASN A C 1
ATOM 797 O O . ASN A 1 97 ? -0.515 3.592 22.893 1.00 76.94 97 ASN A O 1
ATOM 801 N N . LEU A 1 98 ? 0.384 5.157 21.562 1.00 70.31 98 LEU A N 1
ATOM 802 C CA . LEU A 1 98 ? 1.737 4.612 21.546 1.00 70.31 98 LEU A CA 1
ATOM 803 C C . LEU A 1 98 ? 2.695 5.666 22.079 1.00 70.31 98 LEU A C 1
ATOM 805 O O . LEU A 1 98 ? 3.033 6.633 21.396 1.00 70.31 98 LEU A O 1
ATOM 809 N N . HIS A 1 99 ? 3.114 5.464 23.327 1.00 75.38 99 HIS A N 1
ATOM 810 C CA . HIS A 1 99 ? 3.814 6.480 24.109 1.00 75.38 99 HIS A CA 1
ATOM 811 C C . HIS A 1 99 ? 3.011 7.794 24.122 1.00 75.38 99 HIS A C 1
ATOM 813 O O . HIS A 1 99 ? 1.828 7.775 24.459 1.00 75.38 99 HIS A O 1
ATOM 819 N N . ASP A 1 100 ? 3.628 8.906 23.721 1.00 76.50 100 ASP A N 1
ATOM 820 C CA . ASP A 1 100 ? 3.011 10.236 23.708 1.00 76.50 100 ASP A CA 1
ATOM 821 C C . ASP A 1 100 ? 2.295 10.560 22.382 1.00 76.50 100 ASP A C 1
ATOM 823 O O . ASP A 1 100 ? 1.919 11.707 22.135 1.00 76.50 100 ASP A O 1
ATOM 827 N N . GLN A 1 101 ? 2.118 9.572 21.494 1.00 71.44 101 GLN A N 1
ATOM 828 C CA . GLN A 1 101 ? 1.483 9.755 20.189 1.00 71.44 101 GLN A CA 1
ATOM 829 C C . GLN A 1 101 ? 0.244 8.877 20.021 1.00 71.44 101 GLN A C 1
ATOM 831 O O . GLN A 1 101 ? 0.249 7.684 20.316 1.00 71.44 101 GLN A O 1
ATOM 836 N N . LYS A 1 102 ? -0.821 9.471 19.479 1.00 74.94 102 LYS A N 1
ATOM 837 C CA . LYS A 1 102 ? -1.998 8.737 19.009 1.00 74.94 102 LYS A CA 1
ATOM 838 C C . LYS A 1 102 ? -1.758 8.262 17.587 1.00 74.94 102 LYS A C 1
ATOM 840 O O . LYS A 1 102 ? -1.457 9.072 16.716 1.00 74.94 102 LYS A O 1
ATOM 845 N N . VAL A 1 103 ? -1.918 6.964 17.359 1.00 78.06 103 VAL A N 1
ATOM 846 C CA . VAL A 1 103 ? -1.743 6.339 16.049 1.00 78.06 103 VAL A CA 1
ATOM 847 C C . VAL A 1 103 ? -2.984 5.524 15.710 1.00 78.06 103 VAL A C 1
ATOM 849 O O . VAL A 1 103 ? -3.421 4.646 16.446 1.00 78.06 103 VAL A O 1
ATOM 852 N N . ASN A 1 104 ? -3.546 5.833 14.557 1.00 80.19 104 ASN A N 1
ATOM 853 C CA . ASN A 1 104 ? -4.718 5.212 13.943 1.00 80.19 104 ASN A CA 1
ATOM 854 C C . ASN A 1 104 ? -4.367 4.509 12.622 1.00 80.19 104 ASN A C 1
ATOM 856 O O . ASN A 1 104 ? -5.130 3.670 12.145 1.00 80.19 104 ASN A O 1
ATOM 860 N N . HIS A 1 105 ? -3.225 4.840 12.011 1.00 82.06 105 HIS A N 1
ATOM 861 C CA . HIS A 1 105 ? -2.786 4.226 10.767 1.00 82.06 105 HIS A CA 1
ATOM 862 C C . HIS A 1 105 ? -1.264 4.236 10.589 1.00 82.06 105 HIS A C 1
ATOM 864 O O . HIS A 1 105 ? -0.565 5.079 11.147 1.00 82.06 105 HIS A O 1
ATOM 870 N N . LEU A 1 106 ? -0.754 3.312 9.769 1.00 80.31 106 LEU A N 1
ATOM 871 C CA . LEU A 1 106 ? 0.620 3.321 9.258 1.00 80.31 106 LEU A CA 1
ATOM 872 C C . LEU A 1 106 ? 0.597 3.168 7.740 1.00 80.31 106 LEU A C 1
ATOM 874 O O . LEU A 1 106 ? -0.200 2.410 7.196 1.00 80.31 106 LEU A O 1
ATOM 878 N N . LEU A 1 107 ? 1.496 3.867 7.059 1.00 78.50 107 LEU A N 1
ATOM 879 C CA . LEU A 1 107 ? 1.595 3.846 5.603 1.00 78.50 107 LEU A CA 1
ATOM 880 C C . LEU A 1 107 ? 2.967 3.366 5.184 1.00 78.50 107 LEU A C 1
ATOM 882 O O . LEU A 1 107 ? 3.983 3.923 5.606 1.00 78.50 107 LEU A O 1
ATOM 886 N N . TYR A 1 108 ? 2.992 2.374 4.306 1.00 76.50 108 TYR A N 1
ATOM 887 C CA . TYR A 1 108 ? 4.210 1.903 3.680 1.00 76.50 108 TYR A CA 1
ATOM 888 C C . TYR A 1 108 ? 3.961 1.594 2.207 1.00 76.50 108 TYR A C 1
ATOM 890 O O . TYR A 1 108 ? 3.390 0.565 1.871 1.00 76.50 108 TYR A O 1
ATOM 898 N N . ALA A 1 109 ? 4.434 2.470 1.318 1.00 79.81 109 ALA A N 1
ATOM 899 C CA . ALA A 1 109 ? 4.189 2.358 -0.121 1.00 79.81 109 ALA A CA 1
ATOM 900 C C . ALA A 1 109 ? 2.687 2.180 -0.444 1.00 79.81 109 ALA A C 1
ATOM 902 O O . ALA A 1 109 ? 1.923 3.121 -0.244 1.00 79.81 109 ALA A O 1
ATOM 903 N N . ASP A 1 110 ? 2.290 1.015 -0.961 1.00 77.44 110 ASP A N 1
ATOM 904 C CA . ASP A 1 110 ? 0.914 0.604 -1.274 1.00 77.44 110 ASP A CA 1
ATOM 905 C C . ASP A 1 110 ? 0.179 -0.078 -0.102 1.00 77.44 110 ASP A C 1
ATOM 907 O O . ASP A 1 110 ? -1.033 -0.291 -0.169 1.00 77.44 110 ASP A O 1
ATOM 911 N N . ASP A 1 111 ? 0.887 -0.402 0.982 1.00 80.19 111 ASP A N 1
ATOM 912 C CA . ASP A 1 111 ? 0.307 -0.991 2.185 1.00 80.19 111 ASP A CA 1
ATOM 913 C C . ASP A 1 111 ? -0.174 0.101 3.160 1.00 80.19 111 ASP A C 1
ATOM 915 O O . ASP A 1 111 ? 0.587 0.975 3.590 1.00 80.19 111 ASP A O 1
ATOM 919 N N . LEU A 1 112 ? -1.441 0.010 3.562 1.00 84.50 112 LEU A N 1
ATOM 920 C CA . LEU A 1 112 ? -2.074 0.805 4.610 1.00 84.50 112 LEU A CA 1
ATOM 921 C C . LEU A 1 112 ? -2.429 -0.105 5.790 1.00 84.50 112 LEU A C 1
ATOM 923 O O . LEU A 1 112 ? -3.137 -1.099 5.655 1.00 84.50 112 LEU A O 1
ATOM 927 N N . LEU A 1 113 ? -1.967 0.254 6.976 1.00 85.56 113 LEU A N 1
ATOM 928 C CA . LEU A 1 113 ? -2.354 -0.380 8.225 1.00 85.56 113 LEU A CA 1
ATOM 929 C C . LEU A 1 113 ? -3.384 0.510 8.918 1.00 85.56 113 LEU A C 1
ATOM 931 O O . LEU A 1 113 ? -3.105 1.692 9.098 1.00 85.56 113 LEU A O 1
ATOM 935 N N . LEU A 1 114 ? -4.527 -0.035 9.331 1.00 87.31 114 LEU A N 1
ATOM 936 C CA . LEU A 1 114 ? -5.506 0.674 10.164 1.00 87.31 114 LEU A CA 1
ATOM 937 C C . LEU A 1 114 ? -5.535 0.035 11.552 1.00 87.31 114 LEU A C 1
ATOM 939 O O . LEU A 1 114 ? -5.549 -1.193 11.675 1.00 87.31 114 LEU A O 1
ATOM 943 N N . ILE A 1 115 ? -5.519 0.860 12.596 1.00 85.62 115 ILE A N 1
ATOM 944 C CA . ILE A 1 115 ? -5.464 0.413 13.989 1.00 85.62 115 ILE A CA 1
ATOM 945 C C . ILE A 1 115 ? -6.436 1.249 14.819 1.00 85.62 115 ILE A C 1
ATOM 947 O O . ILE A 1 115 ? -6.499 2.469 14.688 1.00 85.62 115 ILE A O 1
ATOM 951 N N . SER A 1 116 ? -7.189 0.587 15.690 1.00 86.62 116 SER A N 1
ATOM 952 C CA . SER A 1 116 ? -8.104 1.231 16.622 1.00 86.62 116 SER A CA 1
ATOM 953 C C . SER A 1 116 ? -8.273 0.375 17.873 1.00 86.62 116 SER A C 1
ATOM 955 O O . SER A 1 116 ? -8.152 -0.849 17.810 1.00 86.62 116 SER A O 1
ATOM 957 N N . GLU A 1 117 ? -8.590 1.011 18.999 1.00 84.56 117 GLU A N 1
ATOM 958 C CA . GLU A 1 117 ? -8.937 0.330 20.254 1.00 84.56 117 GLU A CA 1
ATOM 959 C C . GLU A 1 117 ? -10.372 -0.229 20.247 1.00 84.56 117 GLU A C 1
ATOM 961 O O . GLU A 1 117 ? -10.743 -1.000 21.133 1.00 84.56 117 GLU A O 1
ATOM 966 N N . SER A 1 118 ? -11.197 0.140 19.258 1.00 85.25 118 SER A N 1
ATOM 967 C CA . SER A 1 118 ? -12.592 -0.294 19.163 1.00 85.25 118 SER A CA 1
ATOM 968 C C . SER A 1 118 ? -12.949 -0.833 17.777 1.00 85.25 118 SER A C 1
ATOM 970 O O . SER A 1 118 ? -12.443 -0.379 16.751 1.00 85.25 118 SER A O 1
ATOM 972 N N . SER A 1 119 ? -13.877 -1.794 17.728 1.00 87.62 119 SER A N 1
ATOM 973 C CA . SER A 1 119 ? -14.412 -2.307 16.459 1.00 87.62 119 SER A CA 1
ATOM 974 C C . SER A 1 119 ? -15.118 -1.212 15.654 1.00 87.62 119 SER A C 1
ATOM 976 O O . SER A 1 119 ? -14.938 -1.122 14.442 1.00 87.62 119 SER A O 1
ATOM 978 N N . ALA A 1 120 ? -15.862 -0.335 16.334 1.00 87.62 120 ALA A N 1
ATOM 979 C CA . ALA A 1 120 ? -16.496 0.826 15.718 1.00 87.62 120 ALA A CA 1
ATOM 980 C C . ALA A 1 120 ? -15.464 1.791 15.112 1.00 87.62 120 ALA A C 1
ATOM 982 O O . ALA A 1 120 ? -15.670 2.291 14.010 1.00 87.62 120 ALA A O 1
ATOM 983 N N . GLY A 1 121 ? -14.335 2.016 15.787 1.00 87.38 121 GLY A N 1
ATOM 984 C CA . G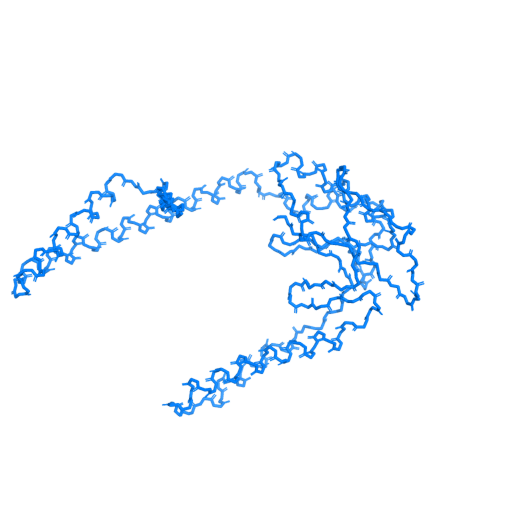LY A 1 121 ? -13.264 2.871 15.285 1.00 87.38 121 GLY A CA 1
ATOM 985 C C . GLY A 1 121 ? -12.624 2.324 14.009 1.00 87.38 121 GLY A C 1
ATOM 986 O O . GLY A 1 121 ? -12.460 3.081 13.055 1.00 87.38 121 GLY A O 1
ATOM 987 N N . VAL A 1 122 ? -12.368 1.008 13.932 1.00 88.94 122 VAL A N 1
ATOM 988 C CA . VAL A 1 122 ? -11.905 0.361 12.687 1.00 88.94 122 VAL A CA 1
ATOM 989 C C . VAL A 1 122 ? -12.928 0.534 11.562 1.00 88.94 122 VAL A C 1
ATOM 991 O O . VAL A 1 122 ? -12.545 0.894 10.450 1.00 88.94 122 VAL A O 1
ATOM 994 N N . GLN A 1 123 ? -14.219 0.312 11.832 1.00 91.81 123 GLN A N 1
ATOM 995 C CA . GLN A 1 123 ? -15.267 0.481 10.819 1.00 91.81 123 GLN A CA 1
ATOM 996 C C . GLN A 1 123 ? -15.343 1.932 10.319 1.00 91.81 123 GLN A C 1
ATOM 998 O O . GLN A 1 123 ? -15.363 2.161 9.115 1.00 91.81 123 GLN A O 1
ATOM 1003 N N . ASN A 1 124 ? -15.261 2.915 11.218 1.00 89.06 124 ASN A N 1
ATOM 1004 C CA . ASN A 1 124 ? -15.208 4.331 10.845 1.00 89.06 124 ASN A CA 1
ATOM 1005 C C . ASN A 1 124 ? -13.995 4.642 9.952 1.00 89.06 124 ASN A C 1
ATOM 1007 O O . ASN A 1 124 ? -14.117 5.377 8.971 1.00 89.06 124 ASN A O 1
ATOM 1011 N N . SER A 1 125 ? -12.825 4.069 10.254 1.00 87.81 125 SER A N 1
ATOM 1012 C CA . SER A 1 125 ? -11.637 4.212 9.407 1.00 87.81 125 SER A CA 1
ATOM 1013 C C . SER A 1 125 ? -11.825 3.571 8.026 1.00 87.81 125 SER A C 1
ATOM 1015 O O . SER A 1 125 ? -11.388 4.150 7.030 1.00 87.81 125 SER A O 1
ATOM 1017 N N . LEU A 1 126 ? -12.497 2.417 7.940 1.00 90.12 126 LEU A N 1
ATOM 1018 C CA . LEU A 1 126 ? -12.841 1.765 6.670 1.00 90.12 126 LEU A CA 1
ATOM 1019 C C . LEU A 1 126 ? -13.808 2.616 5.837 1.00 90.12 126 LEU A C 1
ATOM 1021 O O . LEU A 1 126 ? -13.589 2.781 4.637 1.00 90.12 126 LEU A O 1
ATOM 1025 N N . ASP A 1 127 ? -14.818 3.214 6.464 1.00 90.06 127 ASP A N 1
ATOM 1026 C CA . ASP A 1 127 ? -15.791 4.084 5.794 1.00 90.06 127 ASP A CA 1
ATOM 1027 C C . ASP A 1 127 ? -15.126 5.364 5.262 1.00 90.06 127 ASP A C 1
ATOM 1029 O O . ASP A 1 127 ? -15.399 5.814 4.143 1.00 90.06 127 ASP A O 1
ATOM 1033 N N . SER A 1 128 ? -14.203 5.947 6.035 1.00 86.69 128 SER A N 1
ATOM 1034 C CA . SER A 1 128 ? -13.363 7.060 5.581 1.00 86.69 128 SER A CA 1
ATOM 1035 C C . SER A 1 128 ? -12.478 6.659 4.399 1.00 86.69 128 SER A C 1
ATOM 1037 O O . SER A 1 128 ? -12.405 7.392 3.408 1.00 86.69 128 SER A O 1
ATOM 1039 N N . LEU A 1 129 ? -11.853 5.479 4.458 1.00 86.81 129 LEU A N 1
ATOM 1040 C CA . LEU A 1 129 ? -11.038 4.943 3.368 1.00 86.81 129 LEU A CA 1
ATOM 1041 C C . LEU A 1 129 ? -11.871 4.683 2.103 1.00 86.81 129 LEU A C 1
ATOM 1043 O O . LEU A 1 129 ? -11.378 4.890 0.996 1.00 86.81 129 LEU A O 1
ATOM 1047 N N . GLN A 1 130 ? -13.125 4.253 2.242 1.00 89.38 130 GLN A N 1
ATOM 1048 C CA . GLN A 1 130 ? -14.042 4.048 1.120 1.00 89.38 130 GLN A CA 1
ATOM 1049 C C . GLN A 1 130 ? -14.400 5.363 0.423 1.00 89.38 130 GLN A C 1
ATOM 1051 O O . GLN A 1 130 ? -14.382 5.438 -0.805 1.00 89.38 130 GLN A O 1
ATOM 1056 N N . LYS A 1 131 ? -14.723 6.414 1.185 1.00 85.94 131 LYS A N 1
ATOM 1057 C CA . LYS A 1 131 ? -15.010 7.740 0.609 1.00 85.94 131 LYS A CA 1
ATOM 1058 C C . LYS A 1 131 ? -13.828 8.233 -0.219 1.00 85.94 131 LYS A C 1
ATOM 1060 O O . LYS A 1 131 ? -14.011 8.714 -1.335 1.00 85.94 131 LYS A O 1
ATOM 1065 N N . TYR A 1 132 ? -12.621 8.044 0.307 1.00 81.38 132 TYR A N 1
ATOM 1066 C CA . TYR A 1 132 ? -11.401 8.408 -0.391 1.00 81.38 132 TYR A CA 1
ATOM 1067 C C . TYR A 1 132 ? -11.159 7.584 -1.656 1.00 81.38 132 TYR A C 1
ATOM 1069 O O . TYR A 1 132 ? -10.919 8.153 -2.720 1.00 81.38 132 TYR A O 1
ATOM 1077 N N . SER A 1 133 ? -11.220 6.254 -1.568 1.00 83.88 133 SER A N 1
ATOM 1078 C CA . SER A 1 133 ? -10.957 5.399 -2.727 1.00 83.88 133 SER A CA 1
ATOM 1079 C C . SER A 1 133 ? -11.935 5.682 -3.866 1.00 83.88 133 SER A C 1
ATOM 1081 O O . SER A 1 133 ? -11.524 5.726 -5.024 1.00 83.88 133 SER A O 1
ATOM 1083 N N . ALA A 1 134 ? -13.195 5.986 -3.544 1.00 84.25 134 ALA A N 1
ATOM 1084 C CA . ALA A 1 134 ? -14.198 6.405 -4.513 1.00 84.25 134 ALA A CA 1
ATOM 1085 C C . ALA A 1 134 ? -13.854 7.753 -5.172 1.00 84.25 134 ALA A C 1
ATOM 1087 O O . ALA A 1 134 ? -13.907 7.865 -6.398 1.00 84.25 134 ALA A O 1
ATOM 1088 N N . GLU A 1 135 ? -13.466 8.762 -4.384 1.00 80.31 135 GLU A N 1
ATOM 1089 C CA . GLU A 1 135 ? -13.080 10.091 -4.882 1.00 80.31 135 GLU A CA 1
ATOM 1090 C C . GLU A 1 135 ? -11.852 10.018 -5.807 1.00 80.31 135 GLU A C 1
ATOM 1092 O O . GLU A 1 135 ? -11.813 10.654 -6.862 1.00 80.31 135 GLU A O 1
ATOM 1097 N N . TRP A 1 136 ? -10.884 9.169 -5.461 1.00 79.06 136 TRP A N 1
ATOM 1098 C CA . TRP A 1 136 ? -9.612 9.040 -6.176 1.00 79.06 136 TRP A CA 1
ATOM 1099 C C . TRP A 1 136 ? -9.574 7.894 -7.188 1.00 79.06 136 TRP A C 1
ATOM 1101 O O . TRP A 1 136 ? -8.550 7.684 -7.840 1.00 79.06 136 TRP A O 1
ATOM 1111 N N . LYS A 1 137 ? -10.695 7.183 -7.365 1.00 81.94 137 LYS A N 1
ATOM 1112 C CA . LYS A 1 137 ? -10.832 6.020 -8.258 1.00 81.94 137 LYS A CA 1
ATOM 1113 C C . LYS A 1 137 ? -9.769 4.945 -7.991 1.00 81.94 137 LYS A C 1
ATOM 1115 O O . LYS A 1 137 ? -9.240 4.342 -8.926 1.00 81.94 137 LYS A O 1
ATOM 1120 N N . LEU A 1 138 ? -9.448 4.737 -6.717 1.00 82.56 138 LEU A N 1
ATOM 1121 C CA . LEU A 1 138 ? -8.584 3.659 -6.252 1.00 82.56 138 LEU A CA 1
ATOM 1122 C C . LEU A 1 138 ? -9.422 2.396 -6.059 1.00 82.56 138 LEU A C 1
ATOM 1124 O O . LEU A 1 138 ? -10.543 2.458 -5.558 1.00 82.56 138 LEU A O 1
ATOM 1128 N N . ASP A 1 139 ? -8.860 1.257 -6.443 1.00 81.69 139 ASP A N 1
ATOM 1129 C CA . ASP A 1 139 ? -9.472 -0.050 -6.228 1.00 81.69 139 ASP A CA 1
ATOM 1130 C C . ASP A 1 139 ? -8.713 -0.766 -5.111 1.00 81.69 139 ASP A C 1
ATOM 1132 O O . ASP A 1 139 ? -7.484 -0.783 -5.127 1.00 81.69 139 ASP A O 1
ATOM 1136 N N . VAL A 1 140 ? -9.428 -1.313 -4.129 1.00 85.69 140 VAL A N 1
ATOM 1137 C CA . VAL A 1 140 ? -8.820 -1.964 -2.960 1.00 85.69 140 VAL A CA 1
ATOM 1138 C C . VAL A 1 140 ? -8.762 -3.467 -3.177 1.00 85.69 140 VAL A C 1
ATOM 1140 O O . VAL A 1 140 ? -9.754 -4.116 -3.519 1.00 85.69 140 VAL A O 1
ATOM 1143 N N . ASN A 1 141 ? -7.607 -4.070 -2.905 1.00 88.19 141 ASN A N 1
ATOM 1144 C CA . ASN A 1 141 ? -7.448 -5.507 -3.039 1.00 88.19 141 ASN A CA 1
ATOM 1145 C C . ASN A 1 141 ? -8.048 -6.274 -1.847 1.00 88.19 141 ASN A C 1
ATOM 1147 O O . ASN A 1 141 ? -7.358 -6.645 -0.891 1.00 88.19 141 ASN A O 1
ATOM 1151 N N . PHE A 1 142 ? -9.335 -6.613 -1.940 1.00 85.81 142 PHE A N 1
ATOM 1152 C CA . PHE A 1 142 ? -10.054 -7.389 -0.918 1.00 85.81 142 PHE A CA 1
ATOM 1153 C C . PHE A 1 142 ? -9.423 -8.749 -0.592 1.00 85.81 142 PHE A C 1
ATOM 1155 O O . PHE A 1 142 ? -9.583 -9.258 0.514 1.00 85.81 142 PHE A O 1
ATOM 1162 N N . LYS A 1 143 ? -8.681 -9.366 -1.524 1.00 86.81 143 LYS A N 1
ATOM 1163 C CA . LYS A 1 143 ? -8.023 -10.655 -1.248 1.00 86.81 143 LYS A CA 1
ATOM 1164 C C . LYS A 1 143 ? -6.887 -10.512 -0.244 1.00 86.81 143 LYS A C 1
ATOM 1166 O O . LYS A 1 143 ? -6.628 -11.452 0.504 1.00 86.81 143 LYS A O 1
ATOM 1171 N N . LYS A 1 144 ? -6.208 -9.367 -0.259 1.00 87.19 144 LYS A N 1
ATOM 1172 C CA . LYS A 1 144 ? -5.090 -9.061 0.634 1.00 87.19 144 LYS A CA 1
ATOM 1173 C C . LYS A 1 144 ? -5.530 -8.328 1.897 1.00 87.19 144 LYS A C 1
ATOM 1175 O O . LYS A 1 144 ? -4.908 -8.482 2.931 1.00 87.19 144 LYS A O 1
ATOM 1180 N N . THR A 1 145 ? -6.629 -7.593 1.820 1.00 90.38 145 THR A N 1
ATOM 1181 C CA . THR A 1 145 ? -7.252 -6.917 2.960 1.00 90.38 145 THR A CA 1
ATOM 1182 C C . THR A 1 145 ? -7.804 -7.954 3.937 1.00 90.38 145 THR A C 1
ATOM 1184 O O . THR A 1 145 ? -8.712 -8.711 3.589 1.00 90.38 145 THR A O 1
ATOM 1187 N N . LYS A 1 146 ? -7.253 -8.007 5.150 1.00 92.25 146 LYS A N 1
ATOM 1188 C CA . LYS A 1 146 ? -7.710 -8.887 6.240 1.00 92.25 146 LYS A CA 1
ATOM 1189 C C . LYS A 1 146 ? -7.906 -8.080 7.506 1.00 92.25 146 LYS A C 1
ATOM 1191 O O . LYS A 1 146 ? -7.453 -6.949 7.551 1.00 92.25 146 LYS A O 1
ATOM 1196 N N . ILE A 1 147 ? -8.554 -8.660 8.515 1.00 91.56 147 ILE A N 1
ATOM 1197 C CA . ILE A 1 147 ? -8.709 -8.086 9.857 1.00 91.56 147 ILE A CA 1
ATOM 1198 C C . ILE A 1 147 ? -8.157 -9.046 10.905 1.00 91.56 147 ILE A C 1
ATOM 1200 O O . ILE A 1 147 ? -8.406 -10.244 10.847 1.00 91.56 147 ILE A O 1
ATOM 1204 N N . ILE A 1 148 ? -7.421 -8.517 11.879 1.00 90.81 148 ILE A N 1
ATOM 1205 C CA . ILE A 1 148 ? -6.954 -9.246 13.061 1.00 90.81 148 IL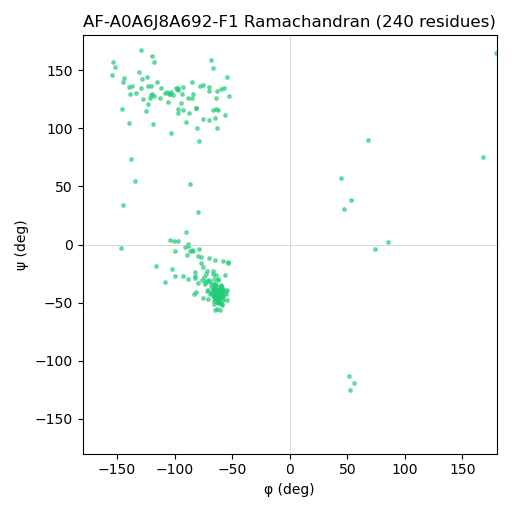E A CA 1
ATOM 1206 C C . ILE A 1 148 ? -7.496 -8.535 14.290 1.00 90.81 148 ILE A C 1
ATOM 1208 O O . ILE A 1 148 ? -7.246 -7.352 14.488 1.00 90.81 148 ILE A O 1
ATOM 1212 N N . ILE A 1 149 ? -8.186 -9.277 15.148 1.00 88.75 149 ILE A N 1
ATOM 1213 C CA . ILE A 1 149 ? -8.610 -8.778 16.454 1.00 88.75 149 ILE A CA 1
ATOM 1214 C C . ILE A 1 149 ? -7.583 -9.245 17.479 1.00 88.75 149 ILE A C 1
ATOM 1216 O O . ILE A 1 149 ? -7.420 -10.450 17.687 1.00 88.75 149 ILE A O 1
ATOM 1220 N N . PHE A 1 150 ? -6.895 -8.297 18.110 1.00 86.31 150 PHE A N 1
ATOM 1221 C CA . PHE A 1 150 ? -5.982 -8.583 19.210 1.00 86.31 150 PHE A CA 1
ATOM 1222 C C . PHE A 1 150 ? -6.763 -8.679 20.517 1.00 86.31 150 PHE A C 1
ATOM 1224 O O . PHE A 1 150 ? -7.573 -7.811 20.842 1.00 86.31 150 PHE A O 1
ATOM 1231 N N . SER A 1 151 ? -6.545 -9.755 21.269 1.00 81.62 151 SER A N 1
ATOM 1232 C CA . SER A 1 151 ? -7.124 -9.905 22.601 1.00 81.62 151 SER A CA 1
ATOM 1233 C C . SER A 1 151 ? -6.286 -10.822 23.475 1.00 81.62 151 SER A C 1
ATOM 1235 O O . SER A 1 151 ? -5.727 -11.822 23.025 1.00 81.62 151 SER A O 1
ATOM 1237 N N . LYS A 1 152 ? -6.250 -10.502 24.771 1.00 76.94 152 LYS A N 1
ATOM 1238 C CA . LYS A 1 152 ? -5.610 -11.340 25.793 1.00 76.94 152 LYS A CA 1
ATOM 1239 C C . LYS A 1 152 ? -6.403 -12.619 26.081 1.00 76.94 152 LYS A C 1
ATOM 1241 O O . LYS A 1 152 ? -5.832 -13.583 26.581 1.00 76.94 152 LYS A O 1
ATOM 1246 N N . SER A 1 153 ? -7.703 -12.623 25.782 1.00 78.56 153 SER A N 1
ATOM 1247 C CA . SER A 1 153 ? -8.618 -13.744 26.026 1.00 78.56 153 SER A CA 1
ATOM 1248 C C . SER A 1 153 ? -9.224 -14.252 24.722 1.00 78.56 153 SER A C 1
ATOM 1250 O O . SER A 1 153 ? -9.222 -13.554 23.710 1.00 78.56 153 SER A O 1
ATOM 1252 N N . LYS A 1 154 ? -9.778 -15.469 24.736 1.00 76.25 154 LYS A N 1
ATOM 1253 C CA . LYS A 1 154 ? -10.478 -16.015 23.569 1.00 76.25 154 LYS A CA 1
ATOM 1254 C C . LYS A 1 154 ? -11.685 -15.131 23.241 1.00 76.25 154 LYS A C 1
ATOM 1256 O O . LYS A 1 154 ? -12.610 -15.025 24.038 1.00 76.25 154 LYS A O 1
ATOM 1261 N N . VAL A 1 155 ? -11.662 -14.503 22.070 1.00 78.06 155 VAL A N 1
ATOM 1262 C CA . VAL A 1 155 ? -12.762 -13.676 21.561 1.00 78.06 155 VAL A CA 1
ATOM 1263 C C . VAL A 1 155 ? -13.615 -14.516 20.623 1.00 78.06 155 VAL A C 1
ATOM 1265 O O . VAL A 1 155 ? -13.075 -15.214 19.762 1.00 78.06 155 VAL A O 1
ATOM 1268 N N . ASN A 1 156 ? -14.941 -14.440 20.768 1.00 84.06 156 ASN A N 1
ATOM 1269 C CA . ASN A 1 156 ? -15.828 -14.965 19.738 1.00 84.06 156 ASN A CA 1
ATOM 1270 C C . ASN A 1 156 ? -15.842 -13.995 18.548 1.00 84.06 156 ASN A C 1
ATOM 1272 O O . ASN A 1 156 ? -16.396 -12.899 18.636 1.00 84.06 156 ASN A O 1
ATOM 1276 N N . LYS A 1 157 ? -15.207 -14.399 17.446 1.00 81.44 157 LYS A N 1
ATOM 1277 C CA . LYS A 1 157 ? -15.103 -13.592 16.223 1.00 81.44 157 LYS A CA 1
ATOM 1278 C C . LYS A 1 157 ? -16.448 -13.387 15.532 1.00 81.44 157 LYS A C 1
ATOM 1280 O O . LYS A 1 157 ? -16.598 -12.399 14.831 1.00 81.44 157 LYS A O 1
ATOM 1285 N N . GLU A 1 158 ? -17.421 -14.265 15.770 1.00 83.19 158 GLU A N 1
ATOM 1286 C CA . GLU A 1 158 ? -18.775 -14.176 15.204 1.00 83.19 158 GLU A CA 1
ATOM 1287 C C . GLU A 1 158 ? -19.550 -12.948 15.699 1.00 83.19 158 GLU A C 1
ATOM 1289 O O . GLU A 1 158 ? -20.571 -12.586 15.128 1.00 83.19 158 GLU A O 1
ATOM 1294 N N . ASN A 1 159 ? -19.063 -12.277 16.744 1.00 86.38 159 ASN A N 1
ATOM 1295 C CA . ASN A 1 159 ? -19.653 -11.033 17.234 1.00 86.38 159 ASN A CA 1
ATOM 1296 C C . ASN A 1 159 ? -19.144 -9.793 16.482 1.00 86.38 159 ASN A C 1
ATOM 1298 O O . ASN A 1 159 ? -19.597 -8.684 16.760 1.00 86.38 159 ASN A O 1
ATOM 1302 N N . PHE A 1 160 ? -18.186 -9.956 15.567 1.00 88.19 160 PHE A N 1
ATOM 1303 C CA . PHE A 1 160 ? -17.543 -8.856 14.862 1.00 88.19 160 PHE A CA 1
ATOM 1304 C C . PHE A 1 160 ? -17.773 -8.977 13.366 1.00 88.19 160 PHE A C 1
ATOM 1306 O O . PHE A 1 160 ? -17.488 -10.002 12.752 1.00 88.19 160 PHE A O 1
ATOM 1313 N N . TYR A 1 161 ? -18.235 -7.881 12.779 1.00 91.25 161 TYR A N 1
ATOM 1314 C CA . TYR A 1 161 ? -18.461 -7.767 11.350 1.00 91.25 161 TYR A CA 1
ATOM 1315 C C . TYR A 1 161 ? -17.877 -6.450 10.886 1.00 91.25 161 TYR A C 1
ATOM 1317 O O . TYR A 1 161 ? -18.146 -5.406 11.478 1.00 91.25 161 TYR A O 1
ATOM 1325 N N . PHE A 1 162 ? -17.084 -6.521 9.827 1.00 92.38 162 PHE A N 1
ATOM 1326 C CA . PHE A 1 162 ? -16.460 -5.358 9.229 1.00 92.38 162 PHE A CA 1
ATOM 1327 C C . PHE A 1 162 ? -16.730 -5.370 7.742 1.00 92.38 162 PHE A C 1
ATOM 1329 O O . PHE A 1 162 ? -16.568 -6.398 7.073 1.00 92.38 162 PHE A O 1
ATOM 1336 N N . TYR A 1 163 ? -17.116 -4.214 7.234 1.00 92.94 163 TYR A N 1
ATOM 1337 C CA . TYR A 1 163 ? -17.494 -4.040 5.849 1.00 92.94 163 TYR A CA 1
ATOM 1338 C C . TYR A 1 163 ? -16.643 -2.950 5.226 1.00 92.94 163 TYR A C 1
ATOM 1340 O O . TYR A 1 163 ? -16.296 -1.958 5.861 1.00 92.94 163 TYR A O 1
ATOM 1348 N N . TYR A 1 164 ? -16.312 -3.133 3.960 1.00 91.00 164 TYR A N 1
ATOM 1349 C CA . TYR A 1 164 ? -15.771 -2.068 3.141 1.00 91.00 164 TYR A CA 1
ATOM 1350 C C . TYR A 1 164 ? -16.651 -1.941 1.910 1.00 91.00 164 TYR A C 1
ATOM 1352 O O . TYR A 1 164 ? -16.757 -2.876 1.106 1.00 91.00 164 TYR A O 1
ATOM 1360 N N . SER A 1 165 ? -17.330 -0.797 1.792 1.00 87.06 165 SER A N 1
ATOM 1361 C CA . SER A 1 165 ? -18.502 -0.669 0.930 1.00 87.06 165 SER A CA 1
ATOM 1362 C C . SER A 1 165 ? -19.556 -1.721 1.303 1.00 87.06 165 SER A C 1
ATOM 1364 O O . SER A 1 165 ? -20.025 -1.745 2.436 1.00 87.06 165 SER A O 1
ATOM 1366 N N . SER A 1 166 ? -19.913 -2.617 0.389 1.00 88.31 166 SER A N 1
ATOM 1367 C CA . SER A 1 166 ? -20.880 -3.697 0.609 1.00 88.31 166 SER A CA 1
ATOM 1368 C C . SER A 1 166 ? -20.241 -5.068 0.865 1.00 88.31 166 SER A C 1
ATOM 1370 O O . SER A 1 166 ? -20.954 -6.064 0.958 1.00 88.31 166 SER A O 1
ATOM 1372 N N . ASN A 1 167 ? -18.908 -5.154 0.930 1.00 90.94 167 ASN A N 1
ATOM 1373 C CA . ASN A 1 167 ? -18.191 -6.425 1.022 1.00 90.94 167 ASN A CA 1
ATOM 1374 C C . ASN A 1 167 ? -17.671 -6.661 2.442 1.00 90.94 167 ASN A C 1
ATOM 1376 O O . ASN A 1 167 ? -16.981 -5.806 2.997 1.00 90.94 167 ASN A O 1
ATOM 1380 N N . ALA A 1 168 ? -17.958 -7.837 3.002 1.00 92.62 168 ALA A N 1
ATOM 1381 C CA . ALA A 1 168 ? -17.408 -8.251 4.289 1.00 92.62 168 ALA A CA 1
ATOM 1382 C C . ALA A 1 168 ? -15.903 -8.542 4.173 1.00 92.62 168 ALA A C 1
ATOM 1384 O O . ALA A 1 168 ? -15.462 -9.216 3.236 1.00 92.62 168 ALA A O 1
ATOM 1385 N N . ILE A 1 169 ? -15.120 -8.058 5.136 1.00 93.31 169 ILE A N 1
ATOM 1386 C CA . ILE A 1 169 ? -13.688 -8.353 5.233 1.00 93.31 169 ILE A CA 1
ATOM 1387 C C . ILE A 1 169 ? -13.480 -9.570 6.138 1.00 93.31 169 ILE A C 1
ATOM 1389 O O . ILE A 1 169 ? -14.062 -9.681 7.214 1.00 93.31 169 ILE A O 1
ATOM 1393 N N . GLU A 1 170 ? -12.619 -10.486 5.701 1.00 92.81 170 GLU A N 1
ATOM 1394 C CA . GLU A 1 170 ? -12.290 -11.697 6.452 1.00 92.81 170 GLU A CA 1
ATOM 1395 C C . GLU A 1 170 ? -11.467 -11.389 7.713 1.00 92.81 170 GLU A C 1
ATOM 1397 O O . GLU A 1 170 ? -10.442 -10.700 7.652 1.00 92.81 170 GLU A O 1
ATOM 1402 N N . ILE A 1 171 ? -11.881 -11.975 8.840 1.00 91.44 171 ILE A N 1
ATOM 1403 C CA . ILE A 1 171 ? -11.164 -11.920 10.117 1.00 91.44 171 ILE A CA 1
ATOM 1404 C C . ILE A 1 171 ? -10.265 -13.156 10.250 1.00 91.44 171 ILE A C 1
ATOM 1406 O O . ILE A 1 171 ? -10.746 -14.288 10.272 1.00 91.44 171 ILE A O 1
ATOM 1410 N N . VAL A 1 172 ? -8.960 -12.949 10.409 1.00 90.38 172 VAL A N 1
ATOM 1411 C CA . VAL A 1 172 ? -7.931 -13.997 10.485 1.00 90.38 172 VAL A CA 1
ATOM 1412 C C . VAL A 1 172 ? -7.205 -13.976 11.833 1.00 90.38 172 VAL A C 1
ATOM 1414 O O . VAL A 1 172 ? -7.193 -12.969 12.536 1.00 90.38 172 VAL A O 1
ATOM 1417 N N . ASP A 1 173 ? -6.603 -15.102 12.224 1.00 86.69 173 ASP A N 1
ATOM 1418 C CA . ASP A 1 173 ? -5.753 -15.170 13.429 1.00 86.69 173 ASP A CA 1
ATOM 1419 C C . ASP A 1 173 ? -4.328 -14.692 13.197 1.00 86.69 173 ASP A C 1
ATOM 1421 O O . ASP A 1 173 ? -3.678 -14.229 14.132 1.00 86.69 173 ASP A O 1
ATOM 1425 N N . CYS A 1 174 ? -3.837 -14.837 11.968 1.00 86.56 174 CYS A N 1
ATOM 1426 C CA . CYS A 1 174 ? -2.468 -14.517 11.618 1.00 86.56 174 CYS A CA 1
ATOM 1427 C C . CYS A 1 174 ? -2.410 -13.829 10.257 1.00 86.56 174 CYS A C 1
ATOM 1429 O O . CYS A 1 174 ? -3.053 -14.273 9.303 1.00 86.56 174 CYS A O 1
ATOM 1431 N N . TYR A 1 175 ? -1.621 -12.762 10.161 1.00 88.19 175 TYR A N 1
ATOM 1432 C CA . TYR A 1 175 ? -1.389 -12.041 8.916 1.00 88.19 175 TYR A CA 1
ATOM 1433 C C . TYR A 1 175 ? 0.051 -11.545 8.837 1.00 88.19 175 TYR A C 1
ATOM 1435 O O . TYR A 1 175 ? 0.634 -11.111 9.831 1.00 88.19 175 TYR A O 1
ATOM 1443 N N . LYS A 1 176 ? 0.624 -11.581 7.633 1.00 86.44 176 LYS A N 1
ATOM 1444 C CA . LYS A 1 176 ? 1.993 -11.135 7.383 1.00 86.44 176 LYS A CA 1
ATOM 1445 C C . LYS A 1 176 ? 1.994 -9.700 6.865 1.00 86.44 176 LYS A C 1
ATOM 1447 O O . LYS A 1 176 ? 1.610 -9.474 5.722 1.00 86.44 176 LYS A O 1
ATOM 1452 N N . TYR A 1 177 ? 2.518 -8.763 7.647 1.00 83.31 177 TYR A N 1
ATOM 1453 C CA . TYR A 1 177 ? 2.708 -7.368 7.244 1.00 83.31 177 TYR A CA 1
ATOM 1454 C C . TYR A 1 177 ? 4.196 -7.002 7.270 1.00 83.31 177 TYR A C 1
ATOM 1456 O O . TYR A 1 177 ? 4.900 -7.295 8.234 1.00 83.31 177 TYR A O 1
ATOM 1464 N N . LEU A 1 178 ? 4.708 -6.457 6.159 1.00 82.88 178 LEU A N 1
ATOM 1465 C CA . LEU A 1 178 ? 6.128 -6.115 5.947 1.00 82.88 178 LEU A CA 1
ATOM 1466 C C . LEU A 1 178 ? 7.126 -7.226 6.337 1.00 82.88 178 LEU A C 1
ATOM 1468 O O . LEU A 1 178 ? 8.265 -6.987 6.728 1.00 82.88 178 LEU A O 1
ATOM 1472 N N . GLY A 1 179 ? 6.704 -8.487 6.201 1.00 78.75 179 GLY A N 1
ATOM 1473 C CA . GLY A 1 179 ? 7.529 -9.653 6.506 1.00 78.75 179 GLY A CA 1
ATOM 1474 C C . GLY A 1 179 ? 7.527 -10.100 7.970 1.00 78.75 179 GLY A C 1
ATOM 1475 O O . GLY A 1 179 ? 8.203 -11.097 8.253 1.00 78.75 179 GLY A O 1
ATOM 1476 N N . VAL A 1 180 ? 6.761 -9.430 8.833 1.00 79.56 180 VAL A N 1
ATOM 1477 C CA . VAL A 1 180 ? 6.463 -9.800 10.222 1.00 79.56 180 VAL A CA 1
ATOM 1478 C C . VAL A 1 180 ? 5.098 -10.485 10.282 1.00 79.56 180 VAL A C 1
ATOM 1480 O O . VAL A 1 180 ? 4.150 -10.037 9.645 1.00 79.56 180 VAL A O 1
ATOM 1483 N N . ASP A 1 181 ? 5.012 -11.595 11.013 1.00 80.75 181 ASP A N 1
ATOM 1484 C CA . ASP A 1 181 ? 3.761 -12.326 11.221 1.00 80.75 181 ASP A CA 1
ATOM 1485 C C . ASP A 1 181 ? 3.092 -11.833 12.502 1.00 80.75 181 ASP A C 1
ATOM 1487 O O . ASP A 1 181 ? 3.636 -12.005 13.591 1.00 80.75 181 ASP A O 1
ATOM 1491 N N . PHE A 1 182 ? 1.920 -11.223 12.365 1.00 81.94 182 PHE A N 1
ATOM 1492 C CA . PHE A 1 182 ? 1.103 -10.745 13.472 1.00 81.94 182 PHE A CA 1
ATOM 1493 C C . PHE A 1 182 ? 0.102 -11.816 13.856 1.00 81.94 182 PHE A C 1
ATOM 1495 O O . PHE A 1 182 ? -0.602 -12.318 12.986 1.00 81.94 182 PHE A O 1
ATOM 1502 N N . HIS A 1 183 ? 0.025 -12.140 15.145 1.00 84.31 183 HIS A N 1
ATOM 1503 C CA . HIS A 1 183 ? -0.930 -13.109 15.674 1.00 84.31 183 HIS A CA 1
ATOM 1504 C C . HIS A 1 183 ? -1.908 -12.423 16.625 1.00 84.31 183 HIS A C 1
ATOM 1506 O O . HIS A 1 183 ? -1.482 -11.650 17.483 1.00 84.31 183 HIS A O 1
ATOM 1512 N N . SER A 1 184 ? -3.183 -12.806 16.564 1.00 82.62 184 SER A N 1
ATOM 1513 C CA . SER A 1 184 ? -4.282 -12.325 17.423 1.00 82.62 184 SER A CA 1
ATOM 1514 C C . SER A 1 184 ? -4.026 -12.434 18.935 1.00 82.62 184 SER A C 1
ATOM 1516 O O . SER A 1 184 ? -4.705 -11.794 19.732 1.00 82.62 184 SER A O 1
ATOM 1518 N N . SER A 1 185 ? -3.023 -13.217 19.346 1.00 77.88 185 SER A N 1
ATOM 1519 C CA . SER A 1 185 ? -2.649 -13.439 20.746 1.00 77.88 185 SER A CA 1
ATOM 1520 C C . SER A 1 185 ? -1.674 -12.391 21.292 1.00 77.88 185 SER A C 1
ATOM 1522 O O . SER A 1 185 ? -1.283 -12.479 22.454 1.00 77.88 185 SER A O 1
ATOM 1524 N N . GLY A 1 186 ? -1.189 -11.474 20.447 1.00 70.62 186 GLY A N 1
ATOM 1525 C CA . GLY A 1 186 ? -0.152 -10.498 20.799 1.00 70.62 186 GLY A CA 1
ATOM 1526 C C . GLY A 1 186 ? 1.263 -11.091 20.914 1.00 70.62 186 GLY A C 1
ATOM 1527 O O . GLY A 1 186 ? 2.243 -10.368 21.081 1.00 70.62 186 GLY A O 1
ATOM 1528 N N . LYS A 1 187 ? 1.432 -12.415 20.776 1.00 69.75 187 LYS A N 1
ATOM 1529 C CA . LYS A 1 187 ? 2.731 -13.107 20.907 1.00 69.75 187 LYS A CA 1
ATOM 1530 C C . LYS A 1 187 ? 3.530 -13.133 19.600 1.00 69.75 187 LYS A C 1
ATOM 1532 O O . LYS A 1 187 ? 3.963 -14.192 19.154 1.00 69.75 187 LYS A O 1
ATOM 1537 N N . PHE A 1 188 ? 3.731 -11.982 18.968 1.00 69.50 188 PHE A N 1
ATOM 1538 C CA . PHE A 1 188 ? 4.421 -11.908 17.675 1.00 69.50 188 PHE A CA 1
ATOM 1539 C C . PHE A 1 188 ? 5.870 -11.427 17.769 1.00 69.50 188 PHE A C 1
ATOM 1541 O O . PHE A 1 188 ? 6.643 -11.753 16.882 1.00 69.50 188 PHE A O 1
ATOM 1548 N N . ILE A 1 189 ? 6.296 -10.735 18.833 1.00 65.06 189 ILE A N 1
ATOM 1549 C CA . ILE A 1 189 ? 7.663 -10.174 18.923 1.00 65.06 189 ILE A CA 1
ATOM 1550 C C . ILE A 1 189 ? 8.736 -11.267 18.800 1.00 65.06 189 ILE A C 1
ATOM 1552 O O . ILE A 1 189 ? 9.631 -11.171 17.966 1.00 65.06 189 ILE A O 1
ATOM 1556 N N . GLN A 1 190 ? 8.636 -12.342 19.586 1.00 62.59 190 GLN A N 1
ATOM 1557 C CA . GLN A 1 190 ? 9.621 -13.434 19.550 1.00 62.59 190 GLN A CA 1
ATOM 1558 C C . GLN A 1 190 ? 9.594 -14.193 18.216 1.00 62.59 190 GLN A C 1
A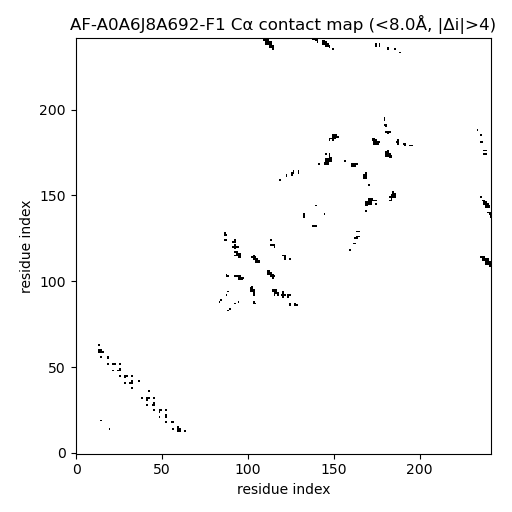TOM 1560 O O . GLN A 1 190 ? 10.648 -14.509 17.664 1.00 62.59 190 GLN A O 1
ATOM 1565 N N . ALA A 1 191 ? 8.402 -14.424 17.658 1.00 64.75 191 ALA A N 1
ATOM 1566 C CA . ALA A 1 191 ? 8.244 -15.051 16.348 1.00 64.75 191 ALA A CA 1
ATOM 1567 C C . ALA A 1 191 ? 8.801 -14.166 15.217 1.00 64.75 191 ALA A C 1
ATOM 1569 O O . ALA A 1 191 ? 9.481 -14.661 14.320 1.00 64.75 191 ALA A O 1
ATOM 1570 N N . ALA A 1 192 ? 8.583 -12.852 15.287 1.00 65.81 192 ALA A N 1
ATOM 1571 C CA . ALA A 1 192 ? 9.099 -11.860 14.353 1.00 65.81 192 ALA A CA 1
ATOM 1572 C C . ALA A 1 192 ? 10.628 -11.816 14.379 1.00 65.81 192 ALA A C 1
ATOM 1574 O O . ALA A 1 192 ? 11.259 -11.922 13.327 1.00 65.81 192 ALA A O 1
ATOM 1575 N N . VAL A 1 193 ? 11.220 -11.734 15.575 1.00 65.50 193 VAL A N 1
ATOM 1576 C CA . VAL A 1 193 ? 12.676 -11.739 15.777 1.00 65.50 193 VAL A CA 1
ATOM 1577 C C . VAL A 1 193 ? 13.291 -13.042 15.264 1.00 65.50 193 VAL A C 1
ATOM 1579 O O . VAL A 1 193 ? 14.282 -12.995 14.535 1.00 65.50 193 VAL A O 1
ATOM 1582 N N . SER A 1 194 ? 12.689 -14.200 15.556 1.00 68.50 194 SER A N 1
ATOM 1583 C CA . SER A 1 194 ? 13.161 -15.490 15.033 1.00 68.50 194 SER A CA 1
ATOM 1584 C C . SER A 1 194 ? 13.066 -15.554 13.507 1.00 68.50 194 SER A C 1
ATOM 1586 O O . SER A 1 194 ? 14.038 -15.903 12.842 1.00 68.50 194 SER A O 1
ATOM 1588 N N . ASN A 1 195 ? 11.936 -15.146 12.923 1.00 70.69 195 ASN A N 1
ATOM 1589 C CA . ASN A 1 195 ? 11.729 -15.165 11.474 1.00 70.69 195 ASN A CA 1
ATOM 1590 C C . ASN A 1 195 ? 12.682 -14.216 10.736 1.00 70.69 195 ASN A C 1
ATOM 1592 O O . ASN A 1 195 ? 13.196 -14.560 9.667 1.00 70.69 195 ASN A O 1
ATOM 1596 N N . LEU A 1 196 ? 12.931 -13.028 11.290 1.00 70.56 196 LEU A N 1
ATOM 1597 C CA . LEU A 1 196 ? 13.929 -12.085 10.785 1.00 70.56 196 LEU A CA 1
ATOM 1598 C C . LEU A 1 196 ? 15.338 -12.675 10.891 1.00 70.56 196 LEU A C 1
ATOM 1600 O O . LEU A 1 196 ? 16.075 -12.656 9.904 1.00 70.56 196 LEU A O 1
ATOM 1604 N N . SER A 1 197 ? 15.678 -13.271 12.038 1.00 72.56 197 SER A N 1
ATOM 1605 C CA . SER A 1 197 ? 16.954 -13.957 12.258 1.00 72.56 197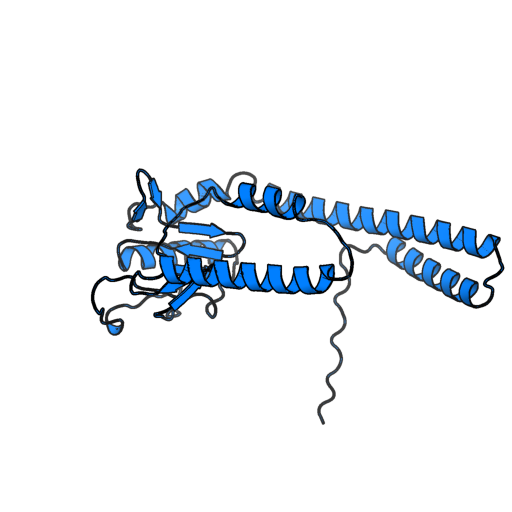 SER A CA 1
ATOM 1606 C C . SER A 1 197 ? 17.170 -15.079 11.242 1.00 72.56 197 SER A C 1
ATOM 1608 O O . SER A 1 197 ? 18.226 -15.164 10.621 1.00 72.56 197 SER A O 1
ATOM 1610 N N . ASP A 1 198 ? 16.158 -15.901 10.976 1.00 76.00 198 ASP A N 1
ATOM 1611 C CA . ASP A 1 198 ? 16.276 -17.027 10.053 1.00 76.00 198 ASP A CA 1
ATOM 1612 C C . ASP A 1 198 ? 16.316 -16.591 8.586 1.00 76.00 198 ASP A C 1
ATOM 1614 O O . ASP A 1 198 ? 17.047 -17.181 7.784 1.00 76.00 198 ASP A O 1
ATOM 1618 N N . LYS A 1 199 ? 15.606 -15.518 8.213 1.00 74.56 199 LYS A N 1
ATOM 1619 C CA . LYS A 1 199 ? 15.769 -14.878 6.896 1.00 74.56 199 LYS A CA 1
ATOM 1620 C C . LYS A 1 199 ? 17.187 -14.329 6.730 1.00 74.56 199 LYS A C 1
ATOM 1622 O O . LYS A 1 199 ? 17.811 -14.588 5.700 1.00 74.56 199 LYS A O 1
ATOM 1627 N N . ALA A 1 200 ? 17.720 -13.647 7.744 1.00 70.62 200 ALA A N 1
ATOM 1628 C CA . ALA A 1 200 ? 19.089 -13.141 7.740 1.00 70.62 200 ALA A CA 1
ATOM 1629 C C . ALA A 1 200 ? 20.110 -14.286 7.628 1.00 70.62 200 ALA A C 1
ATOM 1631 O O . ALA A 1 200 ? 20.995 -14.229 6.775 1.00 70.62 200 ALA A O 1
ATOM 1632 N N . LYS A 1 201 ? 19.939 -15.378 8.386 1.00 72.69 201 LYS A N 1
ATOM 1633 C CA . LYS A 1 201 ? 20.773 -16.590 8.289 1.00 72.69 201 LYS A CA 1
ATOM 1634 C C . LYS A 1 201 ? 20.717 -17.222 6.902 1.00 72.69 201 LYS A C 1
ATOM 1636 O O . LYS A 1 201 ? 21.760 -17.599 6.383 1.00 72.69 201 LYS A O 1
ATOM 1641 N N . LYS A 1 202 ? 19.543 -17.315 6.266 1.00 73.62 202 LYS A N 1
ATOM 1642 C CA . LYS A 1 202 ? 19.411 -17.838 4.891 1.00 73.62 202 LYS A CA 1
ATOM 1643 C C . LYS A 1 202 ? 20.162 -16.971 3.881 1.00 73.62 202 LYS A C 1
ATOM 1645 O O . LYS A 1 202 ? 20.865 -17.504 3.023 1.00 73.62 202 LYS A O 1
ATOM 1650 N N . VAL A 1 203 ? 20.067 -15.647 4.005 1.00 70.06 203 VAL A N 1
ATOM 1651 C CA . VAL A 1 203 ? 20.828 -14.711 3.164 1.00 70.06 203 VAL A CA 1
ATOM 1652 C C . VAL A 1 203 ? 22.329 -14.865 3.412 1.00 70.06 203 VAL A C 1
ATOM 1654 O O . VAL A 1 203 ? 23.085 -15.011 2.451 1.00 70.06 203 VAL A O 1
ATOM 1657 N N . LEU A 1 204 ? 22.768 -14.922 4.671 1.00 64.88 204 LEU A N 1
ATOM 1658 C CA . LEU A 1 204 ? 24.170 -15.136 5.036 1.00 64.88 204 LEU A CA 1
ATOM 1659 C C . LEU A 1 204 ? 24.699 -16.476 4.519 1.00 64.88 204 LEU A C 1
ATOM 1661 O O . LEU A 1 204 ? 25.761 -16.492 3.911 1.00 64.88 204 LEU A O 1
ATOM 1665 N N . ALA A 1 205 ? 23.945 -17.565 4.669 1.00 64.25 205 ALA A N 1
ATOM 1666 C CA . ALA A 1 205 ? 24.299 -18.894 4.173 1.00 64.25 205 ALA A CA 1
ATOM 1667 C C . ALA A 1 205 ? 24.393 -18.938 2.638 1.00 64.25 205 ALA A C 1
ATOM 1669 O O . ALA A 1 205 ? 25.294 -19.562 2.076 1.00 64.25 205 ALA A O 1
ATOM 1670 N N . SER A 1 206 ? 23.490 -18.243 1.938 1.00 60.53 206 SER A N 1
ATOM 1671 C CA . SER A 1 206 ? 23.561 -18.111 0.479 1.00 60.53 206 SER A CA 1
ATOM 1672 C C . SER A 1 206 ? 24.783 -17.299 0.035 1.00 60.53 206 SER A C 1
ATOM 1674 O O . SER A 1 206 ? 25.445 -17.660 -0.938 1.00 60.53 206 SER A O 1
ATOM 1676 N N . ARG A 1 207 ? 25.145 -16.250 0.788 1.00 52.12 207 ARG A N 1
ATOM 1677 C CA . ARG A 1 207 ? 26.327 -15.423 0.528 1.00 52.12 207 ARG A CA 1
ATOM 1678 C C . ARG A 1 207 ? 27.622 -16.169 0.835 1.00 52.12 207 ARG A C 1
ATOM 1680 O O . ARG A 1 207 ? 28.500 -16.182 -0.018 1.00 52.12 207 ARG A O 1
ATOM 1687 N N . THR A 1 208 ? 27.752 -16.850 1.970 1.00 55.50 208 THR A N 1
ATOM 1688 C CA . THR A 1 208 ? 28.953 -17.644 2.294 1.00 55.50 208 THR A CA 1
ATOM 1689 C C . THR A 1 208 ? 29.172 -18.792 1.311 1.00 55.50 208 THR A C 1
ATOM 1691 O O . THR A 1 208 ? 30.318 -19.113 1.002 1.00 55.50 208 THR A O 1
ATOM 1694 N N . LYS A 1 209 ? 28.105 -19.352 0.726 1.00 53.41 209 LYS A N 1
ATOM 1695 C CA . LYS A 1 209 ? 28.213 -20.312 -0.382 1.00 53.41 209 LYS A CA 1
ATOM 1696 C C . LYS A 1 209 ? 28.804 -19.686 -1.654 1.00 53.41 209 LYS A C 1
ATOM 1698 O O . LYS A 1 209 ? 29.625 -20.328 -2.301 1.00 53.41 209 LYS A O 1
ATOM 1703 N N . CYS A 1 210 ? 28.446 -18.444 -1.984 1.00 51.22 210 CYS A N 1
ATOM 1704 C CA . CYS A 1 210 ? 29.031 -17.702 -3.111 1.00 51.22 210 CYS A CA 1
ATOM 1705 C C . CYS A 1 210 ? 30.470 -17.222 -2.838 1.00 51.22 210 CYS A C 1
ATOM 1707 O O . CYS A 1 210 ? 31.280 -17.174 -3.759 1.00 51.22 210 CYS A O 1
ATOM 1709 N N . TYR A 1 211 ? 30.803 -16.898 -1.585 1.00 45.53 211 TYR A N 1
ATOM 1710 C CA . TYR A 1 211 ? 32.120 -16.381 -1.187 1.00 45.53 211 TYR A CA 1
ATOM 1711 C C . TYR A 1 211 ? 33.129 -17.458 -0.766 1.00 45.53 211 TYR A C 1
ATOM 1713 O O . TYR A 1 211 ? 34.295 -17.139 -0.557 1.00 45.53 211 TYR A O 1
ATOM 1721 N N . ARG A 1 212 ? 32.754 -18.746 -0.738 1.00 46.12 212 ARG A N 1
ATOM 1722 C CA . ARG A 1 212 ? 33.712 -19.855 -0.537 1.00 46.12 212 ARG A CA 1
ATOM 1723 C C . ARG A 1 212 ? 34.837 -19.903 -1.584 1.00 46.12 212 ARG A C 1
ATOM 1725 O O . ARG A 1 212 ? 35.831 -20.574 -1.341 1.00 46.12 212 ARG A O 1
ATOM 1732 N N . ASN A 1 213 ? 34.702 -19.168 -2.692 1.00 50.31 213 ASN A N 1
ATOM 1733 C CA . ASN A 1 213 ? 35.698 -19.080 -3.762 1.00 50.31 213 ASN A CA 1
ATOM 1734 C C . ASN A 1 213 ? 36.525 -17.780 -3.779 1.00 50.31 213 ASN A C 1
ATOM 1736 O O . ASN A 1 213 ? 37.329 -17.615 -4.690 1.00 50.31 213 ASN A O 1
ATOM 1740 N N . TYR A 1 214 ? 36.371 -16.856 -2.824 1.00 42.28 214 TYR A N 1
ATOM 1741 C CA . TYR A 1 214 ? 37.215 -15.655 -2.768 1.00 42.28 214 TYR A CA 1
ATOM 1742 C C . TYR A 1 214 ? 37.474 -15.244 -1.315 1.00 42.28 214 TYR A C 1
ATOM 1744 O O . TYR A 1 214 ? 36.550 -14.955 -0.557 1.00 42.28 214 TYR A O 1
ATOM 1752 N N . TRP A 1 215 ? 38.745 -15.285 -0.919 1.00 42.25 215 TRP A N 1
ATOM 1753 C CA . TRP A 1 215 ? 39.211 -15.085 0.452 1.00 42.25 215 TRP A CA 1
ATOM 1754 C C . TRP A 1 215 ? 38.996 -13.653 0.988 1.00 42.25 215 TRP A C 1
ATOM 1756 O O . TRP A 1 215 ? 39.070 -12.680 0.245 1.00 42.25 215 TRP A O 1
ATOM 1766 N N . SER A 1 216 ? 38.839 -13.577 2.320 1.00 49.56 216 SER A N 1
ATOM 1767 C CA . SER A 1 216 ? 38.976 -12.414 3.222 1.00 49.56 216 SER A CA 1
ATOM 1768 C C . SER A 1 216 ? 37.949 -11.266 3.123 1.00 49.56 216 SER A C 1
ATOM 1770 O O . SER A 1 216 ? 38.172 -10.271 2.444 1.00 49.56 216 SER A O 1
ATOM 1772 N N . THR A 1 217 ? 36.848 -11.342 3.892 1.00 47.31 217 THR A N 1
ATOM 1773 C CA . THR A 1 217 ? 35.956 -10.184 4.183 1.00 47.31 217 THR A CA 1
ATOM 1774 C C . THR A 1 217 ? 35.346 -10.200 5.600 1.00 47.31 217 THR A C 1
ATOM 1776 O O . THR A 1 217 ? 34.225 -9.735 5.808 1.00 47.31 217 THR A O 1
ATOM 1779 N N . SER A 1 218 ? 36.059 -10.694 6.623 1.00 53.62 218 SER A N 1
ATOM 1780 C CA . SER A 1 218 ? 35.522 -10.685 8.003 1.00 53.62 218 SER A CA 1
ATOM 1781 C C . SER A 1 218 ? 35.296 -9.268 8.559 1.00 53.62 218 SER A C 1
ATOM 1783 O O . SER A 1 218 ? 34.408 -9.075 9.386 1.00 53.62 218 SER A O 1
ATOM 1785 N N . LEU A 1 219 ? 36.038 -8.267 8.069 1.00 47.25 219 LEU A N 1
ATOM 1786 C CA . LEU A 1 219 ? 35.934 -6.880 8.537 1.00 47.25 219 LEU A CA 1
ATOM 1787 C C . LEU A 1 219 ? 34.733 -6.122 7.937 1.00 47.25 219 LEU A C 1
ATOM 1789 O O . LEU A 1 219 ? 34.116 -5.310 8.616 1.00 47.25 219 LEU A O 1
ATOM 1793 N N . LEU A 1 220 ? 34.360 -6.432 6.690 1.00 47.41 220 LEU A N 1
ATOM 1794 C CA . LEU A 1 220 ? 33.309 -5.727 5.93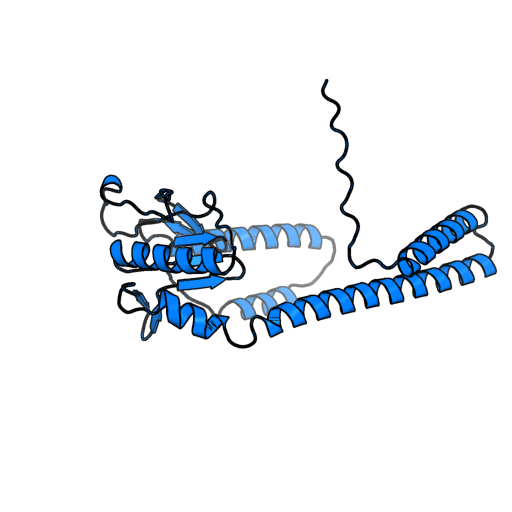5 1.00 47.41 220 LEU A CA 1
ATOM 1795 C C . LEU A 1 220 ? 31.896 -6.219 6.299 1.00 47.41 220 LEU A C 1
ATOM 1797 O O . LEU A 1 220 ? 30.919 -5.482 6.218 1.00 47.41 220 LEU A O 1
ATOM 1801 N N . LEU A 1 221 ? 31.787 -7.473 6.746 1.00 49.00 221 LEU A N 1
ATOM 1802 C CA . LEU A 1 221 ? 30.542 -8.044 7.270 1.00 49.00 221 LEU A CA 1
ATOM 1803 C C . LEU A 1 221 ? 30.171 -7.501 8.653 1.00 49.00 221 LEU A C 1
ATOM 1805 O O . LEU A 1 221 ? 28.997 -7.520 9.010 1.00 49.00 221 LEU A O 1
ATOM 1809 N N . ARG A 1 222 ? 31.161 -7.036 9.421 1.00 43.22 222 ARG A N 1
ATOM 1810 C CA . ARG A 1 222 ? 30.978 -6.568 10.796 1.00 43.22 222 ARG A CA 1
ATOM 1811 C C . ARG A 1 222 ? 30.506 -5.115 10.838 1.00 43.22 222 ARG A C 1
ATOM 1813 O O . ARG A 1 222 ? 29.526 -4.832 11.512 1.00 43.22 222 ARG A O 1
ATOM 1820 N N . THR A 1 223 ? 31.089 -4.249 10.007 1.00 43.88 223 THR A N 1
ATOM 1821 C CA . THR A 1 223 ? 30.638 -2.854 9.849 1.00 43.88 223 THR A CA 1
ATOM 1822 C C . THR A 1 223 ? 29.191 -2.753 9.365 1.00 43.88 223 THR A C 1
ATOM 1824 O O . THR A 1 223 ? 28.447 -1.904 9.829 1.00 43.88 223 THR A O 1
ATOM 1827 N N . LEU A 1 224 ? 28.753 -3.672 8.501 1.00 39.88 224 LEU A N 1
ATOM 1828 C CA . LEU A 1 224 ? 27.380 -3.687 7.985 1.00 39.88 224 LEU A CA 1
ATOM 1829 C C . LEU A 1 224 ? 26.348 -4.200 9.009 1.00 39.88 224 LEU A C 1
ATOM 1831 O O . LEU A 1 224 ? 25.154 -3.974 8.841 1.00 39.88 224 LEU A O 1
ATOM 1835 N N . PHE A 1 225 ? 26.793 -4.922 10.043 1.00 44.19 225 PHE A N 1
ATOM 1836 C CA . PHE A 1 225 ? 25.925 -5.481 11.085 1.00 44.19 225 PHE A CA 1
ATOM 1837 C C . PHE A 1 225 ? 25.699 -4.503 12.242 1.00 44.19 225 PHE A C 1
ATOM 1839 O O . PHE A 1 225 ? 24.643 -4.541 12.873 1.00 44.19 225 PHE A O 1
ATOM 1846 N N . ASP A 1 226 ? 26.678 -3.637 12.508 1.00 40.09 226 ASP A N 1
ATOM 1847 C CA . ASP A 1 226 ? 26.584 -2.626 13.560 1.00 40.09 226 ASP A CA 1
ATOM 1848 C C . ASP A 1 226 ? 25.646 -1.466 13.156 1.00 40.09 226 ASP A C 1
ATOM 1850 O O . ASP A 1 226 ? 24.924 -0.965 14.012 1.00 40.09 226 ASP A O 1
ATOM 1854 N N . ASP A 1 227 ? 25.497 -1.171 11.857 1.00 38.81 227 ASP A N 1
ATOM 1855 C CA . ASP A 1 227 ? 24.530 -0.179 11.335 1.00 38.81 227 ASP A CA 1
ATOM 1856 C C . ASP A 1 227 ? 23.044 -0.605 11.446 1.00 38.81 227 ASP A C 1
ATOM 1858 O O . ASP A 1 227 ? 22.146 0.205 11.229 1.00 38.81 227 ASP A O 1
ATOM 1862 N N . ILE A 1 228 ? 22.746 -1.876 11.755 1.00 40.31 228 ILE A N 1
ATOM 1863 C CA . ILE A 1 228 ? 21.372 -2.431 11.746 1.00 40.31 228 ILE A CA 1
ATOM 1864 C C . ILE A 1 228 ? 20.760 -2.510 13.162 1.00 40.31 228 ILE A C 1
ATOM 1866 O O . ILE A 1 228 ? 19.588 -2.856 13.315 1.00 40.31 228 ILE A O 1
ATOM 1870 N N . LYS A 1 229 ? 21.517 -2.194 14.221 1.00 36.97 229 LYS A N 1
ATOM 1871 C CA . LYS A 1 229 ? 21.094 -2.458 15.610 1.00 36.97 229 LYS A CA 1
ATOM 1872 C C . LYS A 1 229 ? 20.185 -1.415 16.264 1.00 36.97 229 LYS A C 1
ATOM 1874 O O . LYS A 1 229 ? 19.655 -1.717 17.331 1.00 36.97 229 LYS A O 1
ATOM 1879 N N . ASP A 1 230 ? 19.908 -0.283 15.629 1.00 38.53 230 ASP A N 1
ATOM 1880 C CA . ASP A 1 230 ? 19.052 0.743 16.231 1.00 38.53 230 ASP A CA 1
ATOM 1881 C C . ASP A 1 230 ? 17.643 0.734 15.625 1.00 38.53 230 ASP A C 1
ATOM 1883 O O . ASP A 1 230 ? 17.376 1.336 14.586 1.00 38.53 230 ASP A O 1
ATOM 1887 N N . GLY A 1 231 ? 16.712 0.039 16.287 1.00 33.25 231 GLY A N 1
ATOM 1888 C CA . GLY A 1 231 ? 15.293 0.113 15.933 1.00 33.25 231 GLY A CA 1
ATOM 1889 C C . GLY A 1 231 ? 14.416 -0.944 16.595 1.00 33.25 231 GLY A C 1
ATOM 1890 O O . GLY A 1 231 ? 13.982 -1.892 15.945 1.00 33.25 231 GLY A O 1
ATOM 1891 N N . THR A 1 232 ? 14.122 -0.772 17.884 1.00 27.52 232 THR A N 1
ATOM 1892 C CA . THR A 1 232 ? 13.093 -1.547 18.593 1.00 27.52 232 THR A CA 1
ATOM 1893 C C . THR A 1 232 ? 11.745 -0.852 18.426 1.00 27.52 232 THR A C 1
ATOM 1895 O O . THR A 1 232 ? 11.550 0.217 18.992 1.00 27.52 232 THR A O 1
ATOM 1898 N N . PHE A 1 233 ? 10.798 -1.464 17.712 1.00 30.73 233 PHE A N 1
ATOM 1899 C CA . PHE A 1 233 ? 9.393 -1.042 17.734 1.00 30.73 233 PHE A CA 1
ATOM 1900 C C . PHE A 1 233 ? 8.466 -2.260 17.763 1.00 30.73 233 PHE A C 1
ATOM 1902 O O . PHE A 1 233 ? 8.606 -3.195 16.974 1.00 30.73 233 PHE A O 1
ATOM 1909 N N . ILE A 1 234 ? 7.530 -2.239 18.709 1.00 26.28 234 ILE A N 1
ATOM 1910 C CA . ILE A 1 234 ? 6.440 -3.202 18.878 1.00 26.28 234 ILE A CA 1
ATOM 1911 C C . ILE A 1 234 ? 5.183 -2.502 18.375 1.00 26.28 234 ILE A C 1
ATOM 1913 O O . ILE A 1 234 ? 4.913 -1.385 18.804 1.00 26.28 234 ILE A O 1
ATOM 1917 N N . PHE A 1 235 ? 4.414 -3.142 17.498 1.00 28.91 235 PHE A N 1
ATOM 1918 C CA . PHE A 1 235 ? 3.112 -2.626 17.079 1.00 28.91 235 PHE A CA 1
ATOM 1919 C C . PHE A 1 235 ? 2.139 -3.768 16.840 1.00 28.91 235 PHE A C 1
ATOM 1921 O O . PHE A 1 235 ? 2.525 -4.781 16.279 1.00 28.91 235 PHE A O 1
ATOM 1928 N N . GLU A 1 236 ? 0.888 -3.598 17.244 1.00 29.48 236 GLU A N 1
ATOM 1929 C CA . GLU A 1 236 ? -0.240 -4.455 16.873 1.00 29.48 236 GLU A CA 1
ATOM 1930 C C . GLU A 1 236 ? -0.983 -3.775 15.718 1.00 29.48 236 GLU A C 1
ATOM 1932 O O . GLU A 1 236 ? -1.213 -2.568 15.771 1.00 29.48 236 GLU A O 1
ATOM 1937 N N . GLY A 1 237 ? -1.337 -4.499 14.652 1.00 29.62 237 GLY A N 1
ATOM 1938 C CA . GLY A 1 237 ? -2.139 -3.898 13.588 1.00 29.62 237 GLY A CA 1
ATOM 1939 C C . GLY A 1 237 ? -2.474 -4.790 12.399 1.00 29.62 237 GLY A C 1
ATOM 1940 O O . GLY A 1 237 ? -1.893 -5.853 12.181 1.00 29.62 237 GLY A O 1
ATOM 1941 N N . ILE A 1 238 ? -3.455 -4.310 11.637 1.00 39.38 238 ILE A N 1
ATOM 1942 C CA . ILE A 1 238 ? -4.135 -4.967 10.523 1.00 39.38 238 ILE A CA 1
ATOM 1943 C C . ILE A 1 238 ? -3.724 -4.325 9.200 1.00 39.38 238 ILE A C 1
ATOM 1945 O O . ILE A 1 238 ? -3.837 -3.110 9.070 1.00 39.38 238 ILE A O 1
ATOM 1949 N N . SER A 1 239 ? -3.321 -5.123 8.206 1.00 31.78 239 SER A N 1
ATOM 1950 C CA . SER A 1 239 ? -2.844 -4.633 6.905 1.00 31.78 239 SER A CA 1
ATOM 1951 C C . SER A 1 239 ? -3.878 -4.776 5.791 1.00 31.78 239 SER A C 1
ATOM 1953 O O . SER A 1 239 ? -4.481 -5.828 5.575 1.00 31.78 239 SER A O 1
ATOM 1955 N N . ILE A 1 240 ? -4.042 -3.670 5.074 1.00 35.69 240 ILE A N 1
ATOM 1956 C CA . ILE A 1 240 ? -4.887 -3.473 3.907 1.00 35.69 240 ILE A CA 1
ATOM 1957 C C . ILE A 1 240 ? -3.968 -2.993 2.788 1.00 35.69 240 ILE A C 1
ATOM 1959 O O . ILE A 1 240 ? -3.291 -1.981 2.921 1.00 35.69 240 ILE A O 1
ATOM 1963 N N . GLN A 1 241 ? -3.913 -3.736 1.689 1.00 30.27 241 GLN A N 1
ATOM 1964 C CA . GLN A 1 241 ? -3.078 -3.392 0.541 1.00 30.27 241 GLN A CA 1
ATOM 1965 C C . GLN A 1 241 ? -3.988 -2.862 -0.570 1.00 30.27 241 GLN A C 1
ATOM 1967 O O . GLN A 1 241 ? -4.939 -3.557 -0.947 1.00 30.27 241 GLN A O 1
ATOM 1972 N N . ILE A 1 242 ? -3.729 -1.635 -1.033 1.00 30.41 242 ILE A N 1
ATOM 1973 C CA . ILE A 1 242 ? -4.473 -0.986 -2.126 1.00 30.41 242 ILE A CA 1
ATOM 1974 C C . ILE A 1 242 ? -3.907 -1.494 -3.455 1.00 30.41 242 ILE A C 1
ATOM 1976 O O . ILE A 1 242 ? -2.725 -1.216 -3.752 1.00 30.41 242 ILE A O 1
#

Foldseek 3Di:
DDDDDPDDDDDDPLQDPVLVVLVVVLVVLVVVCVVPVPPVVSVVVSVVSVVVSVVVVVVSVVVVVVVVVVVVCVVPVPDPVVPCCVLLVPPQLQFDDDDPDGHQWDDDPQKIWGDHPDLRSSQSSLASVLVVCVVVVNDWDLVQFAAAAADCDDDDCVVHWHDRPNDTRHYDQWHADPNFIAGSNLPGPVVRVVSVVVVVVVVVVVVVVVCVPPDDDPPVVVVVVVVPPPDDDRDHTGMTGD

InterPro domains:
  IPR000477 Reverse transcriptase domain [PF00078] (97-181)
  IPR043502 DNA/RNA polymerase superfamily [SSF56672] (101-203)

Solvent-accessible surface area (backbone atoms only — not comparable to full-atom values): 14224 Å² total; per-residue (Å²): 137,84,79,80,73,80,76,78,78,80,78,66,84,64,63,48,71,68,55,52,51,42,50,51,48,39,51,52,41,50,57,52,36,72,77,41,77,83,44,62,69,57,49,51,50,35,53,50,48,44,50,52,39,51,51,52,51,50,48,38,50,49,54,47,52,52,52,50,52,47,55,52,38,73,77,44,80,69,43,74,70,59,45,49,47,68,57,52,67,45,88,70,20,40,52,34,76,55,86,98,40,75,43,38,65,48,81,53,95,57,37,38,28,55,34,40,79,37,76,66,10,44,41,47,41,36,53,37,50,44,57,48,27,62,76,71,71,53,71,70,37,66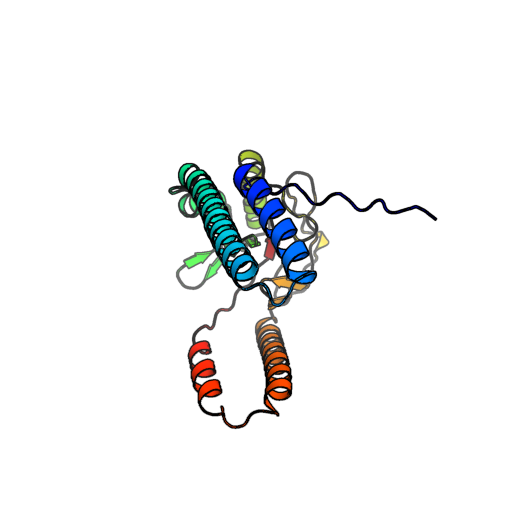,90,63,28,45,40,56,66,74,41,96,59,94,72,73,63,90,82,61,85,46,52,51,85,92,42,76,54,53,77,44,59,64,51,75,50,98,85,35,54,43,39,25,68,69,74,21,65,68,55,31,54,50,52,51,49,51,53,50,48,52,51,49,54,55,46,53,65,68,43,74,81,56,85,87,58,78,69,65,59,47,61,63,53,64,76,68,70,83,78,89,82,86,83,85,74,24,47,35,38,84

Sequence (242 aa):
MQRHTKKAKPKKVWMSNNCLLLRKEVRSLGNRLAKAPNNNALRLTYCSCKREYNKLKNKLKKDFFQSLIKQINDINPKNTKEFWGKYLDTNSTSAVNLHDQKVNHLLYADDLLLISESSAGVQNSLDSLQKYSAEWKLDVNFKKTKIIIFSKSKVNKENFYFYYSSNAIEIVDCYKYLGVDFHSSGKFIQAAVSNLSDKAKKVLASRTKCYRNYWSTSLLLRTLFDDIKDGTFIFEGISIQI

Mean predicted aligned error: 17.13 Å

Nearest PDB structures (foldseek):
  7rye-assembly1_G  TM=7.866E-01  e=2.903E+00  Salmonella enterica subsp. enterica serovar Typhimurium
  8qpp-assembly1_O  TM=7.653E-01  e=3.941E+00  Bacillus subtilis
  8uu5-assembly1_o  TM=6.820E-01  e=5.688E+00  Listeria innocua

pLDDT: mean 72.95, std 18.13, range [26.28, 93.31]

Radius of gyration: 26.89 Å; Cα contacts (8 Å, |Δi|>4): 215; chains: 1; bounding box: 60×48×68 Å

Organism: Mytilus coruscus (NCBI:txid42192)